Protein AF-A0A7X6FU78-F1 (afdb_monomer_lite)

Radius of gyration: 16.1 Å; chains: 1; bounding box: 46×30×47 Å

Sequence (221 aa):
MLKIQDSTITTAAASAVYYTGKNAGSSLSITGANTQITATGADAVVIAGGKAATIGNGVKITAKSASKNGITVNGGGALTIGSATVLANGAGGIGLYATGAGSTITATGTRIQTTGATSAEAVSVSGGASVVLNNVNISTVSSNGHGVWLVGAGSSVQMNAATSISTTGKGAYGVLAESGATKTFTGGNSADALPGTMSIQGDGSAAFGTYGSNSKLRLTG

Organism: NCBI:txid94626

pLDDT: mean 96.07, std 5.09, range [69.56, 98.94]

Structure (mmCIF, N/CA/C/O backbone):
data_AF-A0A7X6FU78-F1
#
_entry.id   AF-A0A7X6FU78-F1
#
loop_
_atom_site.group_PDB
_atom_site.id
_atom_site.type_symbol
_atom_site.label_atom_id
_atom_site.label_alt_id
_atom_site.label_comp_id
_atom_site.label_asym_id
_atom_site.label_entity_id
_atom_site.label_seq_id
_atom_site.pdbx_PDB_ins_code
_atom_site.Cartn_x
_atom_site.Cartn_y
_atom_site.Cartn_z
_atom_site.occupancy
_atom_site.B_iso_or_equiv
_atom_site.auth_seq_id
_atom_site.auth_comp_id
_atom_site.auth_asym_id
_atom_site.auth_atom_id
_atom_site.pdbx_PDB_model_num
ATOM 1 N N . MET A 1 1 ? -8.887 7.078 24.464 1.00 85.88 1 MET A N 1
ATOM 2 C CA . MET A 1 1 ? -8.662 5.932 23.557 1.00 85.88 1 MET A CA 1
ATOM 3 C C . MET A 1 1 ? -9.970 5.607 22.855 1.00 85.88 1 MET A C 1
ATOM 5 O O . MET A 1 1 ? -10.949 5.363 23.547 1.00 85.88 1 MET A O 1
ATOM 9 N N . LEU A 1 2 ? -9.994 5.627 21.523 1.00 90.62 2 LEU A N 1
ATOM 10 C CA . LEU A 1 2 ? -11.122 5.144 20.717 1.00 90.62 2 LEU A CA 1
ATOM 11 C C . LEU A 1 2 ? -10.904 3.657 20.408 1.00 90.62 2 LEU A C 1
ATOM 13 O O . LEU A 1 2 ? -9.820 3.281 19.961 1.00 90.62 2 LEU A O 1
ATOM 17 N N . LYS A 1 3 ? -11.916 2.822 20.656 1.00 95.31 3 LYS A N 1
ATOM 18 C CA . LYS A 1 3 ? -11.903 1.383 20.368 1.00 95.31 3 LYS A CA 1
ATOM 19 C C . LYS A 1 3 ? -13.029 1.034 19.400 1.00 95.31 3 LYS A C 1
ATOM 21 O O . LYS A 1 3 ? -14.164 1.437 19.631 1.00 95.31 3 LYS A O 1
ATOM 26 N N . ILE A 1 4 ? -12.709 0.279 18.356 1.00 97.81 4 ILE A N 1
ATOM 27 C CA . ILE A 1 4 ? -13.665 -0.326 17.422 1.00 97.81 4 ILE A CA 1
ATOM 28 C C . ILE A 1 4 ? -13.396 -1.826 17.445 1.00 97.81 4 ILE A C 1
ATOM 30 O O . ILE A 1 4 ? -12.265 -2.243 17.202 1.00 97.81 4 ILE A O 1
ATOM 34 N N . GLN A 1 5 ? -14.408 -2.630 17.755 1.00 98.19 5 GLN A N 1
ATOM 35 C CA . GLN A 1 5 ? -14.264 -4.077 17.855 1.00 98.19 5 GLN A CA 1
ATOM 36 C C . GLN A 1 5 ? -15.531 -4.782 17.373 1.00 98.19 5 GLN A C 1
ATOM 38 O O . GLN A 1 5 ? -16.634 -4.337 17.680 1.00 98.19 5 GLN A O 1
ATOM 43 N N . ASP A 1 6 ? -15.348 -5.853 16.600 1.00 97.69 6 ASP A N 1
ATOM 44 C CA . ASP A 1 6 ? -16.389 -6.716 16.028 1.00 97.69 6 ASP A CA 1
ATOM 45 C C . ASP A 1 6 ? -17.576 -5.933 15.437 1.00 97.69 6 ASP A C 1
ATOM 47 O O . ASP A 1 6 ? -18.744 -6.266 15.623 1.00 97.69 6 ASP A O 1
ATOM 51 N N . SER A 1 7 ? -17.254 -4.842 14.736 1.00 97.75 7 SER A N 1
ATOM 52 C CA . SER A 1 7 ? -18.219 -3.852 14.250 1.00 97.75 7 SER A CA 1
ATOM 53 C C . SER A 1 7 ? -18.229 -3.766 12.728 1.00 97.75 7 SER A C 1
ATOM 55 O O . SER A 1 7 ? -17.180 -3.803 12.090 1.00 97.75 7 SER A O 1
ATOM 57 N N . THR A 1 8 ? -19.405 -3.552 12.136 1.00 98.44 8 THR A N 1
ATOM 58 C CA . THR A 1 8 ? -19.523 -3.202 10.712 1.00 98.44 8 THR A CA 1
ATOM 59 C C . THR A 1 8 ? -19.793 -1.708 10.569 1.00 98.44 8 THR A C 1
ATOM 61 O O . THR A 1 8 ? -20.831 -1.218 11.001 1.00 98.44 8 THR A O 1
ATOM 64 N N . ILE A 1 9 ? -18.865 -0.984 9.944 1.00 98.19 9 ILE A N 1
ATOM 65 C CA . ILE A 1 9 ? -18.975 0.448 9.651 1.00 98.19 9 ILE A CA 1
ATOM 66 C C . ILE A 1 9 ? -18.998 0.608 8.136 1.00 98.19 9 ILE A C 1
ATOM 68 O O . ILE A 1 9 ? -18.061 0.200 7.451 1.00 98.19 9 ILE A O 1
ATOM 72 N N . THR A 1 10 ? -20.063 1.207 7.606 1.00 98.12 10 THR A N 1
ATOM 73 C CA . THR A 1 10 ? -20.162 1.557 6.186 1.00 98.12 10 THR A CA 1
ATOM 74 C C . THR A 1 10 ? -20.494 3.030 6.038 1.00 98.12 10 THR A C 1
ATOM 76 O O . THR A 1 10 ? -21.464 3.508 6.622 1.00 98.12 10 THR A O 1
ATOM 79 N N . THR A 1 11 ? -19.708 3.747 5.242 1.00 97.88 11 THR A N 1
ATOM 80 C CA . THR A 1 11 ? -19.917 5.168 4.958 1.00 97.88 11 THR A CA 1
ATOM 81 C C . THR A 1 11 ? -19.944 5.439 3.461 1.00 97.88 11 THR A C 1
ATOM 83 O O . THR A 1 11 ? -19.313 4.739 2.667 1.00 97.88 11 THR A O 1
ATOM 86 N N . ALA A 1 12 ? -20.681 6.485 3.081 1.00 95.25 12 ALA A N 1
ATOM 87 C CA . ALA A 1 12 ? -20.725 6.976 1.712 1.00 95.25 12 ALA A CA 1
ATOM 88 C C . ALA A 1 12 ? -19.623 8.018 1.464 1.00 95.25 12 ALA A C 1
ATOM 90 O O . ALA A 1 12 ? -18.483 7.661 1.184 1.00 95.25 12 ALA A O 1
ATOM 91 N N . ALA A 1 13 ? -19.941 9.305 1.603 1.00 92.31 13 ALA A N 1
ATOM 92 C CA . ALA A 1 13 ? -19.033 10.408 1.275 1.00 92.31 13 ALA A CA 1
ATOM 93 C C . ALA A 1 13 ? -17.972 10.718 2.350 1.00 92.31 13 ALA A C 1
ATOM 95 O O . ALA A 1 13 ? -17.080 11.526 2.111 1.00 92.31 13 ALA A O 1
ATOM 96 N N . ALA A 1 14 ? -18.067 10.107 3.533 1.00 94.50 14 ALA A N 1
ATOM 97 C CA . ALA A 1 14 ? -17.158 10.350 4.650 1.00 94.50 14 ALA A CA 1
ATOM 98 C C . ALA A 1 14 ? -16.206 9.173 4.860 1.00 94.50 14 ALA A C 1
ATOM 100 O O . ALA A 1 14 ? -16.570 8.025 4.594 1.00 94.50 14 ALA A O 1
ATOM 101 N N . SER A 1 15 ? -15.011 9.444 5.388 1.00 96.00 15 SER A N 1
ATOM 102 C CA . SER A 1 15 ? -14.137 8.376 5.871 1.00 96.00 15 SER A CA 1
ATOM 103 C C . SER A 1 15 ? -14.822 7.600 6.987 1.00 96.00 15 SER A C 1
ATOM 105 O O . SER A 1 15 ? -15.444 8.194 7.867 1.00 96.00 15 SER A O 1
ATOM 107 N N . ALA A 1 16 ? -14.711 6.274 6.951 1.00 96.25 16 ALA A N 1
ATOM 108 C CA . ALA A 1 16 ? -15.334 5.424 7.959 1.00 96.25 16 ALA A CA 1
ATOM 109 C C . ALA A 1 16 ? -14.639 5.569 9.319 1.00 96.25 16 ALA A C 1
ATOM 111 O O . ALA A 1 16 ? -15.296 5.557 10.359 1.00 96.25 16 ALA A O 1
ATOM 112 N N . VAL A 1 17 ? -13.319 5.777 9.312 1.00 97.00 17 VAL A N 1
ATOM 113 C CA . VAL A 1 17 ? -12.551 6.173 10.494 1.00 97.00 17 VAL A CA 1
ATOM 114 C C . VAL A 1 17 ? -11.608 7.314 10.132 1.00 97.00 17 VAL A C 1
ATOM 116 O O . VAL A 1 17 ? -10.800 7.190 9.217 1.00 97.00 17 VAL A O 1
ATOM 119 N N . TYR A 1 18 ? -11.678 8.413 10.881 1.00 95.12 18 TYR A N 1
ATOM 120 C CA . TYR A 1 18 ? -10.755 9.540 10.764 1.00 95.12 18 TYR A CA 1
ATOM 121 C C . TYR A 1 18 ? -10.207 9.887 12.148 1.00 95.12 18 TYR A C 1
ATOM 123 O O . TYR A 1 18 ? -10.951 10.301 13.038 1.00 95.12 18 TYR A O 1
ATOM 131 N N . TYR A 1 19 ? -8.909 9.693 12.352 1.00 94.38 19 TYR A N 1
ATOM 132 C CA . TYR A 1 19 ? -8.259 9.845 13.648 1.00 94.38 19 TYR A CA 1
ATOM 133 C C . TYR A 1 19 ? -7.125 10.862 13.572 1.00 94.38 19 TYR A C 1
ATOM 135 O O . TYR A 1 19 ? -6.158 10.652 12.854 1.00 94.38 19 TYR A O 1
ATOM 143 N N . THR A 1 20 ? -7.219 11.948 14.346 1.00 88.75 20 THR A N 1
ATOM 144 C CA . THR A 1 20 ? -6.213 13.029 14.367 1.00 88.75 20 THR A CA 1
ATOM 145 C C . THR A 1 20 ? -5.484 13.178 15.703 1.00 88.75 20 THR A C 1
ATOM 147 O O . THR A 1 20 ? -4.978 14.262 15.972 1.00 88.75 20 THR A O 1
ATOM 150 N N . GLY A 1 21 ? -5.567 12.174 16.589 1.00 71.81 21 GLY A N 1
ATOM 151 C CA . GLY A 1 21 ? -5.111 12.176 17.991 1.00 71.81 21 GLY A CA 1
ATOM 152 C C . GLY A 1 21 ? -4.483 13.478 18.516 1.00 71.81 21 GLY A C 1
ATOM 153 O O . GLY A 1 21 ? -3.267 13.592 18.591 1.00 71.81 21 GLY A O 1
ATOM 154 N N . LYS A 1 22 ? -5.288 14.478 18.897 1.00 69.56 22 LYS A N 1
ATOM 155 C CA . LYS A 1 22 ? -4.751 15.813 19.241 1.00 69.56 22 LYS A CA 1
ATOM 156 C C . LYS A 1 22 ? -4.127 15.884 20.640 1.00 69.56 22 LYS A C 1
ATOM 158 O O . LYS A 1 22 ? -3.241 16.698 20.874 1.00 69.56 22 LYS A O 1
ATOM 163 N N . ASN A 1 23 ? -4.549 15.010 21.556 1.00 77.00 23 ASN A N 1
ATOM 164 C CA . ASN A 1 23 ? -4.141 15.055 22.963 1.00 77.00 23 ASN A CA 1
ATOM 165 C C . ASN A 1 23 ? -3.084 13.988 23.282 1.00 77.00 23 ASN A C 1
ATOM 167 O O . ASN A 1 23 ? -3.100 12.894 22.705 1.00 77.00 23 ASN A O 1
ATOM 171 N N . ALA A 1 24 ? -2.199 14.271 24.242 1.00 76.06 24 ALA A N 1
ATOM 172 C CA . ALA A 1 24 ? -1.297 13.268 24.808 1.00 76.06 24 ALA A CA 1
ATOM 173 C C . ALA A 1 24 ? -2.097 12.051 25.319 1.00 76.06 24 ALA A C 1
ATOM 175 O O . ALA A 1 24 ? -3.157 12.208 25.918 1.00 76.06 24 ALA A O 1
ATOM 176 N N . GLY A 1 25 ? -1.633 10.834 25.015 1.00 75.44 25 GLY A N 1
ATOM 177 C CA . GLY A 1 25 ? -2.337 9.592 25.368 1.00 75.44 25 GLY A CA 1
ATOM 178 C C . GLY A 1 25 ? -3.541 9.233 24.483 1.00 75.44 25 GLY A C 1
ATOM 179 O O . GLY A 1 25 ? -4.188 8.212 24.718 1.00 75.44 25 GLY A O 1
ATOM 180 N N . SER A 1 26 ? -3.853 10.023 23.448 1.00 87.12 26 SER A N 1
ATOM 181 C CA . SER A 1 26 ? -4.828 9.601 22.437 1.00 87.12 26 SER A CA 1
ATOM 182 C C . SER A 1 26 ? -4.295 8.378 21.694 1.00 87.12 26 SER A C 1
ATOM 184 O O . SER A 1 26 ? -3.163 8.380 21.209 1.00 87.12 26 SER A O 1
ATOM 186 N N . SER A 1 27 ? -5.135 7.356 21.573 1.00 89.88 27 SER A N 1
ATOM 187 C CA . SER A 1 27 ? -4.879 6.168 20.766 1.00 89.88 27 SER A CA 1
ATOM 188 C C . SER A 1 27 ? -6.167 5.704 20.095 1.00 89.88 27 SER A C 1
ATOM 190 O O . SER A 1 27 ? -7.268 5.899 20.630 1.00 89.88 27 SER A O 1
ATOM 192 N N . LEU A 1 28 ? -6.010 5.088 18.927 1.00 94.88 28 LEU A N 1
ATOM 193 C CA . LEU A 1 28 ? -7.049 4.356 18.214 1.00 94.88 28 LEU A CA 1
ATOM 194 C C . LEU A 1 28 ? -6.675 2.872 18.197 1.00 94.88 28 LEU A C 1
ATOM 196 O O . LEU A 1 28 ? -5.548 2.525 17.850 1.00 94.88 28 LEU A O 1
ATOM 200 N N . SER A 1 29 ? -7.627 2.007 18.532 1.00 96.88 29 SER A N 1
ATOM 201 C CA . SER A 1 29 ? -7.497 0.557 18.408 1.00 96.88 29 SER A CA 1
ATOM 202 C C . SER A 1 29 ? -8.697 -0.001 17.645 1.00 96.88 29 SER A C 1
ATOM 204 O O . SER A 1 29 ? -9.838 0.186 18.064 1.00 96.88 29 SER A O 1
ATOM 206 N N . ILE A 1 30 ? -8.438 -0.655 16.515 1.00 98.38 30 ILE A N 1
ATOM 207 C CA . ILE A 1 30 ? -9.437 -1.346 15.694 1.00 98.38 30 ILE A CA 1
ATOM 208 C C . ILE A 1 30 ? -9.097 -2.832 15.738 1.00 98.38 30 ILE A C 1
ATOM 210 O O . ILE A 1 30 ? -8.021 -3.216 15.293 1.00 98.38 30 ILE A O 1
ATOM 214 N N . THR A 1 31 ? -9.959 -3.674 16.290 1.00 98.25 31 THR A N 1
ATOM 215 C CA . THR A 1 31 ? -9.676 -5.102 16.518 1.00 98.25 31 THR A CA 1
ATOM 216 C C . THR A 1 31 ? -10.893 -5.965 16.206 1.00 98.25 31 THR A C 1
ATOM 218 O O . THR A 1 31 ? -11.939 -5.450 15.829 1.00 98.25 31 THR A O 1
ATOM 221 N N . GLY A 1 32 ? -10.768 -7.284 16.353 1.00 97.06 32 GLY A N 1
ATOM 222 C CA . GLY A 1 32 ? -11.863 -8.228 16.134 1.00 97.06 32 GLY A CA 1
ATOM 223 C C . GLY A 1 32 ? -11.946 -8.689 14.681 1.00 97.06 32 GLY A C 1
ATOM 224 O O . GLY A 1 32 ? -11.964 -7.879 13.753 1.00 97.06 32 GLY A O 1
ATOM 225 N N . ALA A 1 33 ? -11.996 -10.007 14.487 1.00 95.25 33 ALA A N 1
ATOM 226 C CA . ALA A 1 33 ? -12.039 -10.620 13.160 1.00 95.25 33 ALA A CA 1
ATOM 227 C C . ALA A 1 33 ? -13.350 -10.333 12.412 1.00 95.25 33 ALA A C 1
ATOM 229 O O . ALA A 1 33 ? -13.399 -10.446 11.191 1.00 95.25 33 ALA A O 1
ATOM 230 N N . ASN A 1 34 ? -14.400 -9.924 13.132 1.00 97.19 34 ASN A N 1
ATOM 231 C CA . ASN A 1 34 ? -15.670 -9.525 12.533 1.00 97.19 34 ASN A CA 1
ATOM 232 C C . ASN A 1 34 ? -15.734 -8.023 12.223 1.00 97.19 34 ASN A C 1
ATOM 234 O O . ASN A 1 34 ? -16.756 -7.543 11.731 1.00 97.19 34 ASN A O 1
ATOM 238 N N . THR A 1 35 ? -14.666 -7.263 12.495 1.00 98.75 35 THR A N 1
ATOM 239 C CA . THR A 1 35 ? -14.644 -5.837 12.172 1.00 98.75 35 THR A CA 1
ATOM 240 C C . THR A 1 35 ? -14.486 -5.619 10.678 1.00 98.75 35 THR A C 1
ATOM 242 O O . THR A 1 35 ? -13.474 -5.984 10.075 1.00 98.75 35 THR A O 1
ATOM 245 N N . GLN A 1 36 ? -15.481 -4.958 10.094 1.00 98.75 36 GLN A N 1
ATOM 246 C CA . GLN A 1 36 ? -15.534 -4.608 8.683 1.00 98.75 36 GLN A CA 1
ATOM 247 C C . GLN A 1 36 ? -15.721 -3.103 8.529 1.00 98.75 36 GLN A C 1
ATOM 249 O O . GLN A 1 36 ? -16.709 -2.534 8.986 1.00 98.75 36 GLN A O 1
ATOM 254 N N . ILE A 1 37 ? -14.785 -2.454 7.847 1.00 98.75 37 ILE A N 1
ATOM 255 C CA . ILE A 1 37 ? -14.802 -1.018 7.578 1.00 98.75 37 ILE A CA 1
ATOM 256 C C . ILE A 1 37 ? -14.894 -0.831 6.070 1.00 98.75 37 ILE A C 1
ATOM 258 O O . ILE A 1 37 ? -14.004 -1.246 5.333 1.00 98.75 37 ILE A O 1
ATOM 262 N N . THR A 1 38 ? -15.969 -0.206 5.601 1.00 98.62 38 THR A N 1
ATOM 263 C CA . THR A 1 38 ? -16.186 0.075 4.180 1.00 98.62 38 THR A CA 1
ATOM 264 C C . THR A 1 38 ? -16.461 1.557 3.965 1.00 98.62 38 THR A C 1
ATOM 266 O O . THR A 1 38 ? -17.435 2.083 4.492 1.00 98.62 38 THR A O 1
ATOM 269 N N . ALA A 1 39 ? -15.662 2.217 3.131 1.00 98.44 39 ALA A N 1
ATOM 270 C CA . ALA A 1 39 ? -15.974 3.549 2.620 1.00 98.44 39 ALA A CA 1
ATOM 271 C C . ALA A 1 39 ? -16.222 3.484 1.111 1.00 98.44 39 ALA A C 1
ATOM 273 O O . ALA A 1 39 ? -15.419 2.938 0.344 1.00 98.44 39 ALA A O 1
ATOM 274 N N . THR A 1 40 ? -17.358 4.022 0.668 1.00 97.38 40 THR A N 1
ATOM 275 C CA . THR A 1 40 ? -17.746 3.967 -0.747 1.00 97.38 40 THR A CA 1
ATOM 276 C C . THR A 1 40 ? -17.436 5.239 -1.515 1.00 97.38 40 THR A C 1
ATOM 278 O O . THR A 1 40 ? -17.476 5.178 -2.734 1.00 97.38 40 THR A O 1
ATOM 281 N N . GLY A 1 41 ? -17.108 6.354 -0.856 1.00 96.62 41 GLY A N 1
ATOM 282 C CA . GLY A 1 41 ? -16.822 7.660 -1.476 1.00 96.62 41 GLY A CA 1
ATOM 283 C C . GLY A 1 41 ? -15.628 8.415 -0.877 1.00 96.62 41 GLY A C 1
ATOM 284 O O . GLY A 1 41 ? -15.283 9.491 -1.358 1.00 96.62 41 GLY A O 1
ATOM 285 N N . ALA A 1 42 ? -14.972 7.854 0.138 1.00 97.75 42 ALA A N 1
ATOM 286 C CA . ALA A 1 42 ? -13.823 8.443 0.825 1.00 97.75 42 ALA A CA 1
ATOM 287 C C . ALA A 1 42 ? -12.765 7.374 1.142 1.00 97.75 42 ALA A C 1
ATOM 289 O O . ALA A 1 42 ? -12.997 6.185 0.912 1.00 97.75 42 ALA A O 1
ATOM 290 N N . ASP A 1 43 ? -11.628 7.796 1.696 1.00 98.44 43 ASP A N 1
ATOM 291 C CA . ASP A 1 43 ? -10.649 6.875 2.281 1.00 98.44 43 ASP A CA 1
ATOM 292 C C . ASP A 1 43 ? -11.291 6.111 3.441 1.00 98.44 43 ASP A C 1
ATOM 294 O O . ASP A 1 43 ? -12.012 6.710 4.245 1.00 98.44 43 ASP A O 1
ATOM 298 N N . ALA A 1 44 ? -11.042 4.807 3.555 1.00 98.56 44 ALA A N 1
ATOM 299 C CA . ALA A 1 44 ? -11.708 4.001 4.576 1.00 98.56 44 ALA A CA 1
ATOM 300 C C . ALA A 1 44 ? -11.190 4.316 5.985 1.00 98.56 44 ALA A C 1
ATOM 302 O O . ALA A 1 44 ? -11.993 4.587 6.883 1.00 98.56 44 ALA A O 1
ATOM 303 N N . VAL A 1 45 ? -9.869 4.353 6.173 1.00 98.62 45 VAL A N 1
ATOM 304 C CA . VAL A 1 45 ? -9.236 4.740 7.441 1.00 98.62 45 VAL A CA 1
ATOM 305 C C . VAL A 1 45 ? -8.199 5.831 7.203 1.00 98.62 45 VAL A C 1
ATOM 307 O O . VAL A 1 45 ? -7.321 5.683 6.358 1.00 98.62 45 VAL A O 1
ATOM 310 N N . VAL A 1 46 ? -8.256 6.905 7.988 1.00 98.00 46 VAL A N 1
ATOM 311 C CA . VAL A 1 46 ? -7.260 7.982 7.971 1.00 98.00 46 VAL A CA 1
ATOM 312 C C . VAL A 1 46 ? -6.664 8.175 9.360 1.00 98.00 46 VAL A C 1
ATOM 314 O O . VAL A 1 46 ? -7.394 8.398 10.329 1.00 98.00 46 VAL A O 1
ATOM 317 N N . ILE A 1 47 ? -5.336 8.118 9.447 1.00 96.69 47 ILE A N 1
ATOM 318 C CA . ILE A 1 47 ? -4.539 8.371 10.652 1.00 96.69 47 ILE A CA 1
ATOM 319 C C . ILE A 1 47 ? -3.690 9.623 10.416 1.00 96.69 47 ILE A C 1
ATOM 321 O O . ILE A 1 47 ? -2.806 9.627 9.565 1.00 96.69 47 ILE A O 1
ATOM 325 N N . ALA A 1 48 ? -3.936 10.673 11.190 1.00 93.00 48 ALA A N 1
ATOM 326 C CA . ALA A 1 48 ? -3.289 11.971 11.060 1.00 93.00 48 ALA A CA 1
ATOM 327 C C . ALA A 1 48 ? -2.718 12.466 12.400 1.00 93.00 48 ALA A C 1
ATOM 329 O O . ALA A 1 48 ? -3.208 12.109 13.474 1.00 93.00 48 ALA A O 1
ATOM 330 N N . GLY A 1 49 ? -1.730 13.363 12.350 1.00 83.75 49 GLY A N 1
ATOM 331 C CA . GLY A 1 49 ? -1.379 14.223 13.489 1.00 83.75 49 GLY A CA 1
ATOM 332 C C . GLY A 1 49 ? -0.470 13.599 14.553 1.00 83.75 49 GLY A C 1
ATOM 333 O O . GLY A 1 49 ? -0.643 13.866 15.741 1.00 83.75 49 GLY A O 1
ATOM 334 N N . GLY A 1 50 ? 0.512 12.783 14.162 1.00 75.81 50 GLY A N 1
ATOM 335 C CA . GLY A 1 50 ? 1.620 12.443 15.066 1.00 75.81 50 GLY A CA 1
ATOM 336 C C . GLY A 1 50 ? 1.381 11.306 16.065 1.00 75.81 50 GLY A C 1
ATOM 337 O O . GLY A 1 50 ? 2.240 11.072 16.914 1.00 75.81 50 GLY A O 1
ATOM 338 N N . LYS A 1 51 ? 0.213 10.643 16.065 1.00 84.56 51 LYS A N 1
ATOM 339 C CA . LYS A 1 51 ? -0.141 9.641 17.093 1.00 84.56 51 LYS A CA 1
ATOM 340 C C . LYS A 1 51 ? -0.265 8.226 16.556 1.00 84.56 51 LYS A C 1
ATOM 342 O O . LYS A 1 51 ? -0.598 8.010 15.394 1.00 84.56 51 LYS A O 1
ATOM 347 N N . ALA A 1 52 ? -0.049 7.284 17.474 1.00 89.12 52 ALA A N 1
ATOM 348 C CA . ALA A 1 52 ? -0.154 5.859 17.231 1.00 89.12 52 ALA A CA 1
ATOM 349 C C . ALA A 1 52 ? -1.617 5.402 17.110 1.00 89.12 52 ALA A C 1
ATOM 351 O O . ALA A 1 52 ? -2.475 5.737 17.936 1.00 89.12 52 ALA A O 1
ATOM 352 N N . ALA A 1 53 ? -1.867 4.588 16.095 1.00 96.06 53 ALA A N 1
ATOM 353 C CA . ALA A 1 53 ? -3.065 3.794 15.907 1.00 96.06 53 ALA A CA 1
ATOM 354 C C . ALA A 1 53 ? -2.677 2.325 15.706 1.00 96.06 53 ALA A C 1
ATOM 356 O O . ALA A 1 53 ? -1.596 2.011 15.198 1.00 96.06 53 ALA A O 1
ATOM 357 N N . THR A 1 54 ? -3.571 1.418 16.086 1.00 97.94 54 THR A N 1
ATOM 358 C CA . THR A 1 54 ? -3.386 -0.019 15.887 1.00 97.94 54 THR A CA 1
ATOM 359 C C . THR A 1 54 ? -4.597 -0.621 15.196 1.00 97.94 54 THR A C 1
ATOM 361 O O . THR A 1 54 ? -5.732 -0.392 15.616 1.00 97.94 54 THR A O 1
ATOM 364 N N . ILE A 1 55 ? -4.344 -1.427 14.168 1.00 98.62 55 ILE A N 1
ATOM 365 C CA . ILE A 1 55 ? -5.338 -2.273 13.508 1.00 98.62 55 ILE A CA 1
ATOM 366 C C . ILE A 1 55 ? -4.919 -3.728 13.724 1.00 98.62 55 ILE A C 1
ATOM 368 O O . ILE A 1 55 ? -3.843 -4.148 13.309 1.00 98.62 55 ILE A O 1
ATOM 372 N N . GLY A 1 56 ? -5.746 -4.483 14.435 1.00 98.31 56 GLY A N 1
ATOM 373 C CA . GLY A 1 56 ? -5.485 -5.861 14.819 1.00 98.31 56 GLY A CA 1
ATOM 374 C C . GLY A 1 56 ? -5.739 -6.868 13.700 1.00 98.31 56 GLY A C 1
ATOM 375 O O . GLY A 1 56 ? -6.179 -6.539 12.599 1.00 98.31 56 GLY A O 1
ATOM 376 N N . ASN A 1 57 ? -5.470 -8.130 14.020 1.00 98.44 57 ASN A N 1
ATOM 377 C CA . ASN A 1 57 ? -5.657 -9.253 13.108 1.00 98.44 57 ASN A CA 1
ATOM 378 C C . ASN A 1 57 ? -7.140 -9.457 12.758 1.00 98.44 57 ASN A C 1
ATOM 380 O O . ASN A 1 57 ? -8.023 -9.204 13.578 1.00 98.44 57 ASN A O 1
ATOM 384 N N . GLY A 1 58 ? -7.399 -9.951 11.547 1.00 97.75 58 GLY A N 1
ATOM 385 C CA . GLY A 1 58 ? -8.735 -10.301 11.060 1.00 97.75 58 GLY A CA 1
ATOM 386 C C . GLY A 1 58 ? -9.607 -9.114 10.640 1.00 97.75 58 GLY A C 1
ATOM 387 O O . GLY A 1 58 ? -10.627 -9.328 9.997 1.00 97.75 58 GLY A O 1
ATOM 388 N N . VAL A 1 59 ? -9.204 -7.873 10.932 1.00 98.88 59 VAL A N 1
ATOM 389 C CA . VAL A 1 59 ? -9.937 -6.678 10.494 1.00 98.88 59 VAL A CA 1
ATOM 390 C C . VAL A 1 59 ? -9.951 -6.603 8.963 1.00 98.88 59 VAL A C 1
ATOM 392 O O . VAL A 1 59 ? -8.917 -6.783 8.313 1.00 98.88 59 VAL A O 1
ATOM 395 N N . LYS A 1 60 ? -11.111 -6.288 8.380 1.00 98.88 60 LYS A N 1
ATOM 396 C CA . LYS A 1 60 ? -11.272 -6.058 6.939 1.00 98.88 60 LYS A CA 1
ATOM 397 C C . LYS A 1 60 ? -11.580 -4.593 6.651 1.00 98.88 60 LYS A C 1
ATOM 399 O O . LYS A 1 60 ? -12.536 -4.037 7.184 1.00 98.88 60 LYS A O 1
ATOM 404 N N . ILE A 1 61 ? -10.801 -3.983 5.765 1.00 98.94 61 ILE A N 1
ATOM 405 C CA . ILE A 1 61 ? -10.927 -2.580 5.355 1.00 98.94 61 ILE A CA 1
ATOM 406 C C . ILE A 1 61 ? -11.130 -2.530 3.844 1.00 98.94 61 ILE A C 1
ATOM 408 O O . ILE A 1 61 ? -10.468 -3.249 3.098 1.00 98.94 61 ILE A O 1
ATOM 412 N N . THR A 1 62 ? -12.075 -1.725 3.368 1.00 98.81 62 THR A N 1
ATOM 413 C CA . THR A 1 62 ? -12.413 -1.630 1.944 1.00 98.81 62 THR A CA 1
ATOM 414 C C . THR A 1 62 ? -12.718 -0.193 1.538 1.00 98.81 62 THR A C 1
ATOM 416 O O . THR A 1 62 ? -13.675 0.405 2.029 1.00 98.81 62 THR A O 1
ATOM 419 N N . ALA A 1 63 ? -11.956 0.331 0.582 1.00 98.62 63 ALA A N 1
ATOM 420 C CA . ALA A 1 63 ? -12.260 1.564 -0.137 1.00 98.62 63 ALA A CA 1
ATOM 421 C C . ALA A 1 63 ? -12.689 1.234 -1.572 1.00 98.62 63 ALA A C 1
ATOM 423 O O . ALA A 1 63 ? -12.015 0.477 -2.273 1.00 98.62 63 ALA A O 1
ATOM 424 N N . LYS A 1 64 ? -13.838 1.762 -2.011 1.00 97.69 64 LYS A N 1
ATOM 425 C CA . LYS A 1 64 ? -14.429 1.391 -3.315 1.00 97.69 64 LYS A CA 1
ATOM 426 C C . LYS A 1 64 ? -14.303 2.455 -4.403 1.00 97.69 64 LYS A C 1
ATOM 428 O O . LYS A 1 64 ? -14.330 2.108 -5.578 1.00 97.69 64 LYS A O 1
ATOM 433 N N . SER A 1 65 ? -14.216 3.727 -4.023 1.00 97.88 65 SER A N 1
ATOM 434 C CA . SER A 1 65 ? -14.264 4.838 -4.979 1.00 97.88 65 SER A CA 1
ATOM 435 C C . SER A 1 65 ? -12.917 5.151 -5.611 1.00 97.88 65 SER A C 1
ATOM 437 O O . SER A 1 65 ? -11.866 4.896 -5.026 1.00 97.88 65 SER A O 1
ATOM 439 N N . ALA A 1 66 ? -12.970 5.750 -6.802 1.00 98.00 66 ALA A N 1
ATOM 440 C CA . ALA A 1 66 ? -11.791 6.232 -7.507 1.00 98.00 66 ALA A CA 1
ATOM 441 C C . ALA A 1 66 ? -10.978 7.213 -6.645 1.00 98.00 66 ALA A C 1
ATOM 443 O O . ALA A 1 66 ? -11.536 8.066 -5.947 1.00 98.00 66 ALA A O 1
ATOM 444 N N . SER A 1 67 ? -9.657 7.063 -6.698 1.00 97.62 67 SER A N 1
ATOM 445 C CA . SER A 1 67 ? -8.671 7.843 -5.949 1.00 97.62 67 SER A CA 1
ATOM 446 C C . SER A 1 67 ? -8.892 7.823 -4.435 1.00 97.62 67 SER A C 1
ATOM 448 O O . SER A 1 67 ? -8.552 8.796 -3.758 1.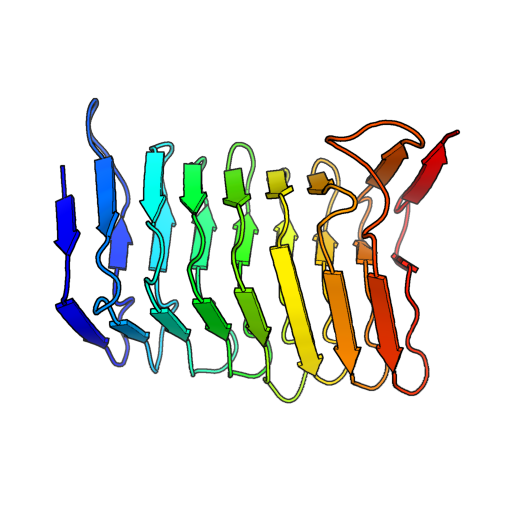00 97.62 67 SER A O 1
ATOM 450 N N . LYS A 1 68 ? -9.516 6.758 -3.908 1.00 98.31 68 LYS A N 1
ATOM 451 C CA . LYS A 1 68 ? -9.705 6.546 -2.469 1.00 98.31 68 LYS A CA 1
ATOM 452 C C . LYS A 1 68 ? -8.891 5.378 -1.970 1.00 98.31 68 LYS A C 1
ATOM 454 O O . LYS A 1 68 ? -8.779 4.344 -2.630 1.00 98.31 68 LYS A O 1
ATOM 459 N N . ASN A 1 69 ? -8.372 5.563 -0.768 1.00 98.69 69 ASN A N 1
ATOM 460 C CA . ASN A 1 69 ? -7.394 4.668 -0.189 1.00 98.69 69 ASN A CA 1
ATOM 461 C C . ASN A 1 69 ? -8.029 3.781 0.875 1.00 98.69 69 ASN A C 1
ATOM 463 O O . ASN A 1 69 ? -8.923 4.205 1.611 1.00 98.69 69 ASN A O 1
ATOM 467 N N . GLY A 1 70 ? -7.541 2.549 0.991 1.00 98.81 70 GLY A N 1
ATOM 468 C CA . GLY A 1 70 ? -7.885 1.682 2.112 1.00 98.81 70 GLY A CA 1
ATOM 469 C C . GLY A 1 70 ? -7.455 2.336 3.422 1.00 98.81 70 GLY A C 1
ATOM 470 O O . GLY A 1 70 ? -8.275 2.556 4.315 1.00 98.81 70 GLY A O 1
ATOM 471 N N . ILE A 1 71 ? -6.178 2.702 3.514 1.00 98.88 71 ILE A N 1
ATOM 472 C CA . ILE A 1 71 ? -5.617 3.385 4.677 1.00 98.88 71 ILE A CA 1
ATOM 473 C C . ILE A 1 71 ? -4.698 4.519 4.233 1.00 98.88 71 ILE A C 1
ATOM 475 O O . ILE A 1 71 ? -3.753 4.286 3.484 1.00 98.88 71 ILE A O 1
ATOM 479 N N . THR A 1 72 ? -4.923 5.713 4.776 1.00 98.75 72 THR A N 1
ATOM 480 C CA . THR A 1 72 ? -4.026 6.866 4.640 1.00 98.75 72 THR A CA 1
ATOM 481 C C . THR A 1 72 ? -3.406 7.202 5.994 1.00 98.75 72 THR A C 1
ATOM 483 O O . THR A 1 72 ? -4.117 7.370 6.986 1.00 98.75 72 THR A O 1
ATOM 486 N N . VAL A 1 73 ? -2.082 7.343 6.043 1.00 98.44 73 VAL A N 1
ATOM 487 C CA . VAL A 1 73 ? -1.336 7.825 7.211 1.00 98.44 73 VAL A CA 1
ATOM 488 C C . VAL A 1 73 ? -0.551 9.071 6.827 1.00 98.44 73 VAL A C 1
ATOM 490 O O . VAL A 1 73 ? 0.300 9.027 5.938 1.00 98.44 73 VAL A O 1
ATOM 493 N N . ASN A 1 74 ? -0.847 10.194 7.480 1.00 96.94 74 ASN A N 1
ATOM 494 C CA . ASN A 1 74 ? -0.247 11.486 7.163 1.00 96.94 74 ASN A CA 1
ATOM 495 C C . ASN A 1 74 ? 0.045 12.346 8.404 1.00 96.94 74 ASN A C 1
ATOM 497 O O . ASN A 1 74 ? -0.285 11.992 9.537 1.00 96.94 74 ASN A O 1
ATOM 501 N N . GLY A 1 75 ? 0.690 13.498 8.194 1.00 92.69 75 GLY A N 1
ATOM 502 C CA . GLY A 1 75 ? 0.927 14.491 9.248 1.00 92.69 75 GLY A CA 1
ATOM 503 C C . GLY A 1 75 ? 1.656 13.923 10.471 1.00 92.69 75 GLY A C 1
ATOM 504 O O . GLY A 1 75 ? 1.273 14.229 11.601 1.00 92.69 75 GLY A O 1
ATOM 505 N N . GLY A 1 76 ? 2.630 13.033 10.259 1.00 93.19 76 GLY A N 1
ATOM 506 C CA . GLY A 1 76 ? 3.380 12.370 11.328 1.00 93.19 76 GLY A CA 1
ATOM 507 C C . GLY A 1 76 ? 2.659 11.188 11.985 1.00 93.19 76 GLY A C 1
ATOM 508 O O . GLY A 1 76 ? 3.133 10.668 12.990 1.00 93.19 76 GLY A O 1
ATOM 509 N N . GLY A 1 77 ? 1.482 10.791 11.492 1.00 95.06 77 GLY A N 1
ATOM 510 C CA . GLY A 1 77 ? 0.720 9.669 12.042 1.00 95.06 77 GLY A CA 1
ATOM 511 C C . GLY A 1 77 ? 1.525 8.366 12.050 1.00 95.06 77 GLY A C 1
ATOM 512 O O . GLY A 1 77 ? 2.368 8.142 11.185 1.00 95.06 77 GLY A O 1
ATOM 513 N N . ALA A 1 78 ? 1.249 7.492 13.014 1.00 95.62 78 ALA A N 1
ATOM 514 C CA . ALA A 1 78 ? 1.909 6.195 13.115 1.00 95.62 78 ALA A CA 1
ATOM 515 C C . ALA A 1 78 ? 0.867 5.082 13.186 1.00 95.62 78 ALA A C 1
ATOM 517 O O . ALA A 1 78 ? -0.021 5.106 14.039 1.00 95.62 78 ALA A O 1
ATOM 518 N N . LEU A 1 79 ? 0.973 4.092 12.308 1.00 98.19 79 LEU A N 1
ATOM 519 C CA . LEU A 1 79 ? 0.085 2.936 12.285 1.00 98.19 79 LEU A CA 1
ATOM 520 C C . LEU A 1 79 ? 0.875 1.646 12.468 1.00 98.19 79 LEU A C 1
ATOM 522 O O . LEU A 1 79 ? 1.838 1.392 11.755 1.00 98.19 79 LEU A O 1
ATOM 526 N N . THR A 1 80 ? 0.406 0.786 13.366 1.00 98.56 80 THR A N 1
ATOM 527 C CA . THR A 1 80 ? 0.755 -0.640 13.371 1.00 98.56 80 THR A CA 1
ATOM 528 C C . THR A 1 80 ? -0.457 -1.453 12.928 1.00 98.56 80 THR A C 1
ATOM 530 O O . THR A 1 80 ? -1.525 -1.339 13.530 1.00 98.56 80 THR A O 1
ATOM 533 N N . ILE A 1 81 ? -0.312 -2.266 11.885 1.00 98.81 81 ILE A N 1
ATOM 534 C CA . ILE A 1 81 ? -1.371 -3.124 11.347 1.00 98.81 81 ILE A CA 1
ATOM 535 C C . ILE A 1 81 ? -0.921 -4.588 11.332 1.00 98.81 81 ILE A C 1
ATOM 537 O O . ILE A 1 81 ? 0.164 -4.912 10.858 1.00 98.81 81 ILE A O 1
ATOM 541 N N . GLY A 1 82 ? -1.745 -5.468 11.900 1.00 98.69 82 GLY A N 1
ATOM 542 C CA . GLY A 1 82 ? -1.507 -6.910 11.954 1.00 98.69 82 GLY A CA 1
ATOM 543 C C . GLY A 1 82 ? -2.009 -7.646 10.711 1.00 98.69 82 GLY A C 1
ATOM 544 O O . GLY A 1 82 ? -2.103 -7.073 9.620 1.00 98.69 82 GLY A O 1
ATOM 545 N N . SER A 1 83 ? -2.380 -8.916 10.885 1.00 98.56 83 SER A N 1
ATOM 546 C CA . SER A 1 83 ? -2.937 -9.800 9.851 1.00 98.56 83 SER A CA 1
ATOM 547 C C . SER A 1 83 ? -4.361 -9.404 9.444 1.00 98.56 83 SER A C 1
ATOM 549 O O . SER A 1 83 ? -5.313 -10.165 9.605 1.00 98.56 83 SER A O 1
ATOM 551 N N . ALA A 1 84 ? -4.514 -8.171 8.978 1.00 98.81 84 ALA A N 1
ATOM 552 C CA . ALA A 1 84 ? -5.729 -7.580 8.446 1.00 98.81 84 ALA A CA 1
ATOM 553 C C . ALA A 1 84 ? -5.776 -7.724 6.917 1.00 98.81 84 ALA A C 1
ATOM 555 O O . ALA A 1 84 ? -4.765 -8.004 6.269 1.00 98.81 84 ALA A O 1
ATOM 556 N N . THR A 1 85 ? -6.953 -7.499 6.338 1.00 98.94 85 THR A N 1
ATOM 557 C CA . THR A 1 85 ? -7.143 -7.409 4.884 1.00 98.94 85 THR A CA 1
ATOM 558 C C . THR A 1 85 ? -7.507 -5.984 4.494 1.00 98.94 85 THR A C 1
ATOM 560 O O . THR A 1 85 ? -8.485 -5.436 5.003 1.00 98.94 85 THR A O 1
ATOM 563 N N . VAL A 1 86 ? -6.761 -5.400 3.559 1.00 98.94 86 VAL A N 1
ATOM 564 C CA . VAL A 1 86 ? -7.007 -4.058 3.019 1.00 98.94 86 VAL A CA 1
ATOM 565 C C . VAL A 1 86 ? -7.300 -4.154 1.526 1.00 98.94 86 VAL A C 1
ATOM 567 O O . VAL A 1 86 ? -6.483 -4.667 0.763 1.00 98.94 86 VAL A O 1
ATOM 570 N N . LEU A 1 87 ? -8.472 -3.664 1.123 1.00 98.88 87 LEU A N 1
ATOM 571 C CA . LEU A 1 87 ? -8.944 -3.645 -0.259 1.00 98.88 87 LEU A CA 1
ATOM 572 C C . LEU A 1 87 ? -9.080 -2.199 -0.752 1.00 98.88 87 LEU A C 1
ATOM 574 O O . LEU A 1 87 ? -9.764 -1.399 -0.108 1.00 98.88 87 LEU A O 1
ATOM 578 N N . ALA A 1 88 ? -8.491 -1.878 -1.904 1.00 98.62 88 ALA A N 1
ATOM 579 C CA . ALA A 1 88 ? -8.740 -0.623 -2.618 1.00 98.62 88 ALA A CA 1
ATOM 580 C C . ALA A 1 88 ? -9.139 -0.916 -4.074 1.00 98.62 88 ALA A C 1
ATOM 582 O O . ALA A 1 88 ? -8.332 -1.346 -4.899 1.00 98.62 88 ALA A O 1
ATOM 583 N N . ASN A 1 89 ? -10.421 -0.719 -4.380 1.00 98.19 89 ASN A N 1
ATOM 584 C CA . ASN A 1 89 ? -11.032 -1.208 -5.622 1.00 98.19 89 ASN A CA 1
ATOM 585 C C . ASN A 1 89 ? -11.259 -0.108 -6.667 1.00 98.19 89 ASN A C 1
ATOM 587 O O . ASN A 1 89 ? -11.622 -0.402 -7.803 1.00 98.19 89 ASN A O 1
ATOM 591 N N . GLY A 1 90 ? -11.085 1.158 -6.292 1.00 98.06 90 GLY A N 1
ATOM 592 C CA . GLY A 1 90 ? -11.225 2.276 -7.217 1.00 98.06 90 GLY A CA 1
ATOM 593 C C . GLY A 1 90 ? -9.987 2.459 -8.089 1.00 98.06 90 GLY A C 1
ATOM 594 O O . GLY A 1 90 ? -8.868 2.211 -7.644 1.00 98.06 90 GLY A O 1
ATOM 595 N N . ALA A 1 91 ? -10.173 2.944 -9.319 1.00 98.50 91 ALA A N 1
ATOM 596 C CA . ALA A 1 91 ? -9.063 3.436 -10.139 1.00 98.50 91 ALA A CA 1
ATOM 597 C C . ALA A 1 91 ? -8.283 4.518 -9.375 1.00 98.50 91 ALA A C 1
ATOM 599 O O . ALA A 1 91 ? -8.901 5.372 -8.742 1.00 98.50 91 ALA A O 1
ATOM 600 N N . GLY A 1 92 ? -6.953 4.482 -9.394 1.00 98.38 92 GLY A N 1
ATOM 601 C CA . GLY A 1 92 ? -6.125 5.394 -8.600 1.00 98.38 92 GLY A CA 1
ATOM 602 C C . GLY A 1 92 ? -6.131 5.120 -7.090 1.00 98.38 92 GLY A C 1
ATOM 603 O O . GLY A 1 92 ? -5.594 5.923 -6.335 1.00 98.38 92 GLY A O 1
ATOM 604 N N . GLY A 1 93 ? -6.819 4.073 -6.621 1.00 98.50 93 GLY A N 1
ATOM 605 C CA . GLY A 1 93 ? -6.950 3.771 -5.197 1.00 98.50 93 GLY A CA 1
ATOM 606 C C . GLY A 1 93 ? -5.704 3.094 -4.637 1.00 98.50 93 GLY A C 1
ATOM 607 O O . GLY A 1 93 ? -5.128 2.219 -5.282 1.00 98.50 93 GLY A O 1
ATOM 608 N N . ILE A 1 94 ? -5.312 3.472 -3.421 1.00 98.88 94 ILE A N 1
ATOM 609 C CA . ILE A 1 94 ? -4.119 2.932 -2.765 1.00 98.88 94 ILE A CA 1
ATOM 610 C C . ILE A 1 94 ? -4.525 2.045 -1.585 1.00 98.88 94 ILE A C 1
ATOM 612 O O . ILE A 1 94 ? -5.343 2.442 -0.759 1.00 98.88 94 ILE A O 1
ATOM 616 N N . GLY A 1 95 ? -3.952 0.849 -1.462 1.00 98.88 95 GLY A N 1
ATOM 617 C CA . GLY A 1 95 ? -4.163 -0.015 -0.298 1.00 98.88 95 GLY A CA 1
ATOM 618 C C . GLY A 1 95 ? -3.675 0.652 0.992 1.00 98.88 95 GLY A C 1
ATOM 619 O O . GLY A 1 95 ? -4.480 1.027 1.847 1.00 98.88 95 GLY A O 1
ATOM 620 N N . LEU A 1 96 ? -2.356 0.828 1.106 1.00 98.94 96 LEU A N 1
ATOM 621 C CA . LEU A 1 96 ? -1.684 1.557 2.184 1.00 98.94 96 LEU A CA 1
ATOM 622 C C . LEU A 1 96 ? -0.960 2.782 1.622 1.00 98.94 96 LEU A C 1
ATOM 624 O O . LEU A 1 96 ? -0.043 2.641 0.814 1.00 98.94 96 LEU A O 1
ATOM 628 N N . TYR A 1 97 ? -1.331 3.972 2.084 1.00 98.88 97 TYR A N 1
ATOM 629 C CA . TYR A 1 97 ? -0.694 5.220 1.689 1.00 98.88 97 TYR A CA 1
ATOM 630 C C . TYR A 1 97 ? -0.064 5.917 2.893 1.00 98.88 97 TYR A C 1
ATOM 632 O O . TYR A 1 97 ? -0.774 6.380 3.785 1.00 98.88 97 TYR A O 1
ATOM 640 N N . ALA A 1 98 ? 1.264 6.016 2.920 1.00 98.75 98 ALA A N 1
ATOM 641 C CA . ALA A 1 98 ? 1.988 6.822 3.900 1.00 98.75 98 ALA A CA 1
ATOM 642 C C . ALA A 1 98 ? 2.539 8.077 3.218 1.00 98.75 98 ALA A C 1
ATOM 644 O O . ALA A 1 98 ? 3.270 7.977 2.232 1.00 98.75 98 ALA A O 1
ATOM 645 N N . THR A 1 99 ? 2.206 9.260 3.737 1.00 98.31 99 THR A N 1
ATOM 646 C CA . THR A 1 99 ? 2.631 10.523 3.123 1.00 98.31 99 THR A CA 1
ATOM 647 C C . THR A 1 99 ? 3.032 11.594 4.129 1.00 98.31 99 THR A C 1
ATOM 649 O O . THR A 1 99 ? 2.402 11.776 5.175 1.00 98.31 99 THR A O 1
ATOM 652 N N . GLY A 1 100 ? 4.090 12.329 3.800 1.00 96.75 100 GLY A N 1
ATOM 653 C CA . GLY A 1 100 ? 4.639 13.396 4.628 1.00 96.75 100 GLY A CA 1
ATOM 654 C C . GLY A 1 100 ? 5.613 12.888 5.692 1.00 96.75 100 GLY A C 1
ATOM 655 O O . GLY A 1 100 ? 5.499 11.771 6.199 1.00 96.75 100 GLY A O 1
ATOM 656 N N . ALA A 1 101 ? 6.576 13.741 6.034 1.00 95.62 101 ALA A N 1
ATOM 657 C CA . ALA A 1 101 ? 7.647 13.410 6.960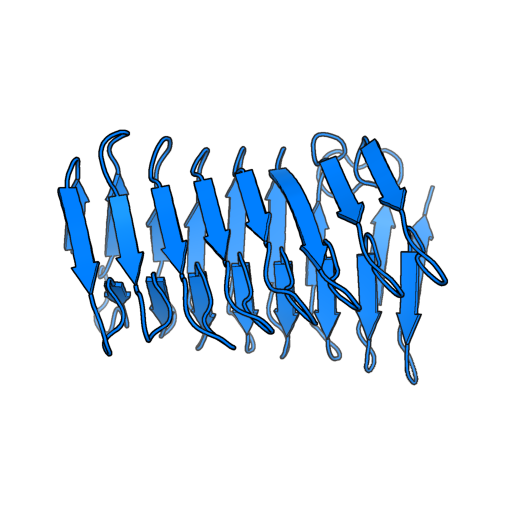 1.00 95.62 101 ALA A CA 1
ATOM 658 C C . ALA A 1 101 ? 7.107 12.957 8.326 1.00 95.62 101 ALA A C 1
ATOM 660 O O . ALA A 1 101 ? 6.173 13.543 8.879 1.00 95.62 101 ALA A O 1
ATOM 661 N N . GLY A 1 102 ? 7.711 11.897 8.863 1.00 94.81 102 GLY A N 1
ATOM 662 C CA . GLY A 1 102 ? 7.328 11.297 10.143 1.00 94.81 102 GLY A CA 1
ATOM 663 C C . GLY A 1 102 ? 6.094 10.393 10.087 1.00 94.81 102 GLY A C 1
ATOM 664 O O . GLY A 1 102 ? 5.797 9.737 11.081 1.00 94.81 102 GLY A O 1
ATOM 665 N N . SER A 1 103 ? 5.378 10.325 8.960 1.00 97.62 103 SER A N 1
ATOM 666 C CA . SER A 1 103 ? 4.275 9.377 8.798 1.00 97.62 103 SER A CA 1
ATOM 667 C C . SER A 1 103 ? 4.821 7.960 8.635 1.00 97.62 103 SER A C 1
ATOM 669 O O . SER A 1 103 ? 5.704 7.726 7.805 1.00 97.62 103 SER A O 1
ATOM 671 N N . THR A 1 104 ? 4.304 7.014 9.421 1.00 98.25 104 THR A N 1
ATOM 672 C CA . THR A 1 104 ? 4.819 5.640 9.469 1.00 98.25 104 THR A CA 1
ATOM 673 C C . THR A 1 104 ? 3.723 4.584 9.426 1.00 98.25 104 THR A C 1
ATOM 675 O O . THR A 1 104 ? 2.683 4.714 10.075 1.00 98.25 104 THR A O 1
ATOM 678 N N . ILE A 1 105 ? 3.970 3.506 8.679 1.00 98.88 105 ILE A N 1
ATOM 679 C CA . ILE A 1 105 ? 3.147 2.291 8.711 1.00 98.88 105 ILE A CA 1
ATOM 680 C C . ILE A 1 105 ? 4.047 1.085 8.964 1.00 98.88 105 ILE A C 1
ATOM 682 O O . ILE A 1 105 ? 4.964 0.827 8.195 1.00 98.88 105 ILE A O 1
ATOM 686 N N . THR A 1 106 ? 3.735 0.300 9.988 1.00 98.81 106 THR A N 1
ATOM 687 C CA . THR A 1 106 ? 4.322 -1.023 10.221 1.00 98.81 106 THR A CA 1
ATOM 688 C C . THR A 1 106 ? 3.244 -2.073 9.999 1.00 98.81 106 THR A C 1
ATOM 690 O O . THR A 1 106 ? 2.309 -2.174 10.794 1.00 98.81 106 THR A O 1
ATOM 693 N N . ALA A 1 107 ? 3.363 -2.841 8.919 1.00 98.88 107 ALA A N 1
ATOM 694 C CA . ALA A 1 107 ? 2.435 -3.901 8.548 1.00 98.88 107 ALA A CA 1
ATOM 695 C C . ALA A 1 107 ? 3.053 -5.280 8.797 1.00 98.88 107 ALA A C 1
ATOM 697 O O . ALA A 1 107 ? 4.167 -5.550 8.346 1.00 98.88 107 ALA A O 1
ATOM 698 N N . THR A 1 108 ? 2.324 -6.158 9.485 1.00 98.88 108 THR A N 1
ATOM 699 C CA . THR A 1 108 ? 2.779 -7.512 9.826 1.00 98.88 108 THR A CA 1
ATOM 700 C C . THR A 1 108 ? 1.713 -8.537 9.475 1.00 98.88 108 THR A C 1
ATOM 702 O O . THR A 1 108 ? 0.640 -8.539 10.069 1.00 98.88 108 THR A O 1
ATOM 705 N N . GLY A 1 109 ? 1.994 -9.439 8.533 1.00 98.62 109 GLY A N 1
ATOM 706 C CA . GLY A 1 109 ? 1.033 -10.470 8.122 1.00 98.62 109 GLY A CA 1
ATOM 707 C C . GLY A 1 109 ? -0.171 -9.931 7.342 1.00 98.62 109 GLY A C 1
ATOM 708 O O . GLY A 1 109 ? -1.144 -10.658 7.152 1.00 98.62 109 GLY A O 1
ATOM 709 N N . THR A 1 110 ? -0.158 -8.652 6.959 1.00 98.94 110 THR A N 1
ATOM 710 C CA . THR A 1 110 ? -1.275 -7.975 6.291 1.00 98.94 110 THR A CA 1
ATOM 711 C C . THR A 1 110 ? -1.435 -8.478 4.856 1.00 98.94 110 THR A C 1
ATOM 713 O O . THR A 1 110 ? -0.451 -8.653 4.134 1.00 98.94 110 THR A O 1
ATOM 716 N N . ARG A 1 111 ? -2.681 -8.656 4.412 1.00 98.94 111 ARG A N 1
ATOM 717 C CA . ARG A 1 111 ? -3.020 -8.868 3.002 1.00 98.94 111 ARG A CA 1
ATOM 718 C C . ARG A 1 111 ? -3.519 -7.566 2.393 1.00 98.94 111 ARG A C 1
ATOM 720 O O . ARG A 1 111 ? -4.475 -6.975 2.892 1.00 98.94 111 ARG A O 1
ATOM 727 N N . ILE A 1 112 ? -2.907 -7.149 1.295 1.00 98.94 112 ILE A N 1
ATOM 728 C CA . ILE A 1 112 ? -3.265 -5.932 0.569 1.00 98.94 112 ILE A CA 1
ATOM 729 C C . ILE A 1 112 ? -3.652 -6.331 -0.849 1.00 98.94 112 ILE A C 1
ATOM 731 O O . ILE A 1 112 ? -2.882 -7.003 -1.537 1.00 98.94 112 ILE A O 1
ATOM 735 N N . GLN A 1 113 ? -4.844 -5.926 -1.279 1.00 98.88 113 GLN A N 1
ATOM 736 C CA . GLN A 1 113 ? -5.318 -6.177 -2.631 1.00 98.88 113 GLN A CA 1
ATOM 737 C C . GLN A 1 113 ? -5.875 -4.906 -3.267 1.00 98.88 113 GLN A C 1
ATOM 739 O O . GLN A 1 113 ? -6.755 -4.249 -2.707 1.00 98.88 113 GLN A O 1
ATOM 744 N N . THR A 1 114 ? -5.402 -4.598 -4.470 1.00 98.75 114 THR A N 1
ATOM 745 C CA . THR A 1 114 ? -5.941 -3.522 -5.302 1.00 98.75 114 THR A CA 1
ATOM 746 C C . THR A 1 114 ? -6.432 -4.049 -6.638 1.00 98.75 114 THR A C 1
ATOM 748 O O . THR A 1 114 ? -5.843 -4.954 -7.226 1.00 98.75 114 THR A O 1
ATOM 751 N N . THR A 1 115 ? -7.570 -3.518 -7.086 1.00 98.44 115 THR A N 1
ATOM 752 C CA . THR A 1 115 ? -8.279 -3.997 -8.293 1.00 98.44 115 THR A CA 1
ATOM 753 C C . THR A 1 115 ? -8.810 -2.868 -9.177 1.00 98.44 115 THR A C 1
ATOM 755 O O . THR A 1 115 ? -9.570 -3.111 -10.114 1.00 98.44 115 THR A O 1
ATOM 758 N N . GLY A 1 116 ? -8.442 -1.617 -8.880 1.00 97.50 116 GLY A N 1
ATOM 759 C CA . GLY A 1 116 ? -8.813 -0.484 -9.719 1.00 97.50 116 GLY A CA 1
ATOM 760 C C . GLY A 1 116 ? -8.251 -0.634 -11.132 1.00 97.50 116 GLY A C 1
ATOM 761 O O . GLY A 1 116 ? -7.125 -1.076 -11.309 1.00 97.50 116 GLY A O 1
ATOM 762 N N . ALA A 1 117 ? -9.022 -0.245 -12.149 1.00 96.88 117 ALA A N 1
ATOM 763 C CA . ALA A 1 117 ? -8.662 -0.508 -13.547 1.00 96.88 117 ALA A CA 1
ATOM 764 C C . ALA A 1 117 ? -7.310 0.103 -13.979 1.00 96.88 117 ALA A C 1
ATOM 766 O O . ALA A 1 117 ? -6.611 -0.462 -14.825 1.00 96.88 117 ALA A O 1
ATOM 767 N N . THR A 1 118 ? -6.949 1.254 -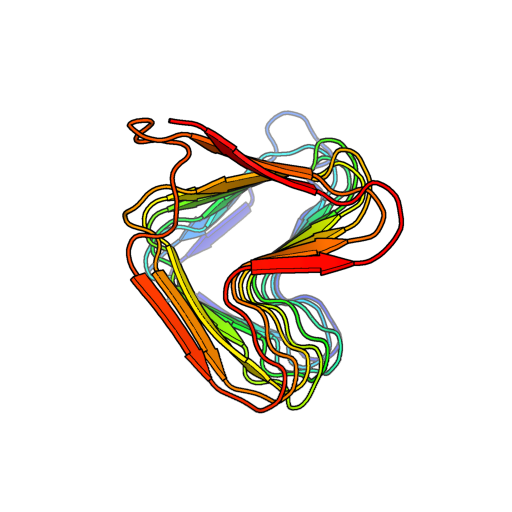13.406 1.00 98.00 118 THR A N 1
ATOM 768 C CA . THR A 1 118 ? -5.694 1.957 -13.681 1.00 98.00 118 THR A CA 1
ATOM 769 C C . THR A 1 118 ? -5.133 2.601 -12.420 1.00 98.00 118 THR A C 1
ATOM 771 O O . THR A 1 118 ? -5.902 3.082 -11.585 1.00 98.00 118 THR A O 1
ATOM 774 N N . SER A 1 119 ? -3.804 2.648 -12.320 1.00 97.88 119 SER A N 1
ATOM 775 C CA . SER A 1 119 ? -3.026 3.342 -11.285 1.00 97.88 119 SER A CA 1
ATOM 776 C C . SER A 1 119 ? -3.436 3.038 -9.847 1.00 97.88 119 SER A C 1
ATOM 778 O O . SER A 1 119 ? -3.337 3.897 -8.976 1.00 97.88 119 SER A O 1
ATOM 780 N N . ALA A 1 120 ? -3.963 1.840 -9.592 1.00 98.44 120 ALA A N 1
ATOM 781 C CA . ALA A 1 120 ? -4.231 1.386 -8.240 1.00 98.44 120 ALA A CA 1
ATOM 782 C C . ALA A 1 120 ? -2.973 0.733 -7.656 1.00 98.44 120 ALA A C 1
ATOM 784 O O . ALA A 1 120 ? -2.428 -0.210 -8.228 1.00 98.44 120 ALA A O 1
ATOM 785 N N . GLU A 1 121 ? -2.548 1.211 -6.492 1.00 98.75 121 GLU A N 1
ATOM 786 C CA . GLU A 1 121 ? -1.269 0.865 -5.868 1.00 98.75 121 GLU A CA 1
ATOM 787 C C . GLU A 1 121 ? -1.509 0.066 -4.594 1.00 98.75 121 GLU A C 1
ATOM 789 O O . GLU A 1 121 ? -2.351 0.440 -3.779 1.00 98.75 121 GLU A O 1
ATOM 794 N N . ALA A 1 122 ? -0.770 -1.011 -4.346 1.00 98.88 122 ALA A N 1
ATOM 795 C CA . ALA A 1 122 ? -0.926 -1.700 -3.063 1.00 98.88 122 ALA A CA 1
ATOM 796 C C . ALA A 1 122 ? -0.301 -0.905 -1.912 1.00 98.88 122 ALA A C 1
ATOM 798 O O . ALA A 1 122 ? -0.964 -0.668 -0.900 1.00 98.88 122 ALA A O 1
ATOM 799 N N . VAL A 1 123 ? 0.939 -0.446 -2.076 1.00 98.94 123 VAL A N 1
ATOM 800 C CA . VAL A 1 123 ? 1.633 0.403 -1.103 1.00 98.94 123 VAL A CA 1
ATOM 801 C C . VAL A 1 123 ? 2.226 1.608 -1.818 1.00 98.94 123 VAL A C 1
ATOM 803 O O . VAL A 1 123 ? 3.019 1.444 -2.741 1.00 98.94 123 VAL A O 1
ATOM 806 N N . SER A 1 124 ? 1.898 2.813 -1.358 1.00 98.88 124 SER A N 1
ATOM 807 C CA . SER A 1 124 ? 2.539 4.050 -1.810 1.00 98.88 124 SER A CA 1
ATOM 808 C C . SER A 1 124 ? 3.159 4.789 -0.628 1.00 98.88 124 SER A C 1
ATOM 810 O O . SER A 1 124 ? 2.543 4.919 0.436 1.00 98.88 124 SER A O 1
ATOM 812 N N . VAL A 1 125 ? 4.390 5.265 -0.812 1.00 98.81 125 VAL A N 1
ATOM 813 C CA . VAL A 1 125 ? 5.143 6.011 0.201 1.00 98.81 125 VAL A CA 1
ATOM 814 C C . VAL A 1 125 ? 5.679 7.290 -0.414 1.00 98.81 125 VAL A C 1
ATOM 816 O O . VAL A 1 125 ? 6.448 7.240 -1.376 1.00 98.81 125 VAL A O 1
ATOM 819 N N . SER A 1 126 ? 5.287 8.436 0.138 1.00 98.56 126 SER A N 1
ATOM 820 C CA . SER A 1 126 ? 5.644 9.740 -0.420 1.00 98.56 126 SER A CA 1
ATOM 821 C C . SER A 1 126 ? 6.019 10.780 0.636 1.00 98.56 126 SER A C 1
ATOM 823 O O . SER A 1 126 ? 5.716 10.652 1.823 1.00 98.56 126 SER A O 1
ATOM 825 N N . GLY A 1 127 ? 6.690 11.849 0.202 1.00 96.75 127 GLY A N 1
ATOM 826 C CA . GLY A 1 127 ? 6.932 13.032 1.032 1.00 96.75 127 GLY A CA 1
ATOM 827 C C . GLY A 1 127 ? 7.786 12.781 2.278 1.00 96.75 127 GLY A C 1
ATOM 828 O O . GLY A 1 127 ? 7.573 13.450 3.286 1.00 96.75 127 GLY A O 1
ATOM 829 N N . GLY A 1 128 ? 8.713 11.818 2.241 1.00 97.12 128 GLY A N 1
ATOM 830 C CA . GLY A 1 128 ? 9.577 11.506 3.386 1.00 97.12 128 GLY A CA 1
ATOM 831 C C . GLY A 1 128 ? 8.950 10.576 4.431 1.00 97.12 128 GLY A C 1
ATOM 832 O O . GLY A 1 128 ? 9.437 10.510 5.559 1.00 97.12 128 GLY A O 1
ATOM 833 N N . ALA A 1 129 ? 7.856 9.893 4.088 1.00 98.50 129 ALA A N 1
ATOM 834 C CA . ALA A 1 129 ? 7.236 8.879 4.936 1.00 98.50 129 ALA A CA 1
ATOM 835 C C . ALA A 1 129 ? 8.034 7.557 4.947 1.00 98.50 129 ALA A C 1
ATOM 837 O O . ALA A 1 129 ? 8.923 7.331 4.116 1.00 98.50 129 ALA A O 1
ATOM 838 N N . SER A 1 130 ? 7.695 6.660 5.876 1.00 98.50 130 SER A N 1
ATOM 839 C CA . SER A 1 130 ? 8.312 5.332 5.971 1.00 98.50 130 SER A CA 1
ATOM 840 C C . SER A 1 130 ? 7.289 4.213 6.134 1.00 98.50 130 SER A C 1
ATOM 842 O O . SER A 1 130 ? 6.294 4.358 6.845 1.00 98.50 130 SER A O 1
ATOM 844 N N . VAL A 1 131 ? 7.543 3.075 5.494 1.00 98.88 131 VAL A N 1
ATOM 845 C CA . VAL A 1 131 ? 6.728 1.865 5.643 1.00 98.88 131 VAL A CA 1
ATOM 846 C C . VAL A 1 131 ? 7.611 0.649 5.900 1.00 98.88 131 VAL A C 1
ATOM 848 O O . VAL A 1 131 ? 8.624 0.452 5.234 1.00 98.88 131 VAL A O 1
ATOM 851 N N . VAL A 1 132 ? 7.200 -0.200 6.837 1.00 98.75 132 VAL A N 1
ATOM 852 C CA . VAL A 1 132 ? 7.821 -1.495 7.127 1.00 98.75 132 VAL A CA 1
ATOM 853 C C . VAL A 1 132 ? 6.821 -2.604 6.810 1.00 98.75 132 VAL A C 1
ATOM 855 O O . VAL A 1 132 ? 5.702 -2.599 7.325 1.00 98.75 132 VAL A O 1
ATOM 858 N N . LEU A 1 133 ? 7.226 -3.559 5.975 1.00 98.81 133 LEU A N 1
ATOM 859 C CA . LEU A 1 133 ? 6.415 -4.687 5.518 1.00 98.81 133 LEU A CA 1
ATOM 860 C C . LEU A 1 133 ? 7.023 -6.009 6.004 1.00 98.81 133 LEU A C 1
ATOM 862 O O . LEU A 1 133 ? 8.033 -6.486 5.487 1.00 98.81 133 LEU A O 1
ATOM 866 N N . ASN A 1 134 ? 6.388 -6.629 6.993 1.00 98.31 134 ASN A N 1
ATOM 867 C CA . ASN A 1 134 ? 6.810 -7.905 7.555 1.00 98.31 134 ASN A CA 1
ATOM 868 C C . ASN A 1 134 ? 5.821 -9.002 7.170 1.00 98.31 134 ASN A C 1
ATOM 870 O O . ASN A 1 134 ? 4.688 -8.997 7.648 1.00 98.31 134 ASN A O 1
ATOM 874 N N . ASN A 1 135 ? 6.239 -9.976 6.356 1.00 98.19 135 ASN A N 1
ATOM 875 C CA . ASN A 1 135 ? 5.359 -11.074 5.934 1.00 98.19 135 ASN A CA 1
ATOM 876 C C . ASN A 1 135 ? 4.043 -10.559 5.310 1.00 98.19 135 ASN A C 1
ATOM 878 O O . ASN A 1 135 ? 2.951 -11.001 5.660 1.00 98.19 135 ASN A O 1
ATOM 882 N N . VAL A 1 136 ? 4.132 -9.537 4.457 1.00 98.88 136 VAL A N 1
ATOM 883 C CA . VAL A 1 136 ? 2.956 -8.927 3.823 1.00 98.88 136 VAL A CA 1
ATOM 884 C C . VAL A 1 136 ? 2.681 -9.626 2.495 1.00 98.88 136 VAL A C 1
ATOM 886 O O . VAL A 1 136 ? 3.599 -9.959 1.747 1.00 98.88 136 VAL A O 1
ATOM 889 N N . ASN A 1 137 ? 1.409 -9.841 2.178 1.00 98.88 137 ASN A N 1
ATOM 890 C CA . ASN A 1 137 ? 0.999 -10.368 0.884 1.00 98.88 137 ASN A CA 1
ATOM 891 C C . ASN A 1 137 ? 0.345 -9.266 0.045 1.00 98.88 137 ASN A C 1
ATOM 893 O O . ASN A 1 137 ? -0.704 -8.738 0.416 1.00 98.88 137 ASN A O 1
ATOM 897 N N . ILE A 1 138 ? 0.979 -8.932 -1.077 1.00 98.94 138 ILE A N 1
ATOM 898 C CA . ILE A 1 138 ? 0.582 -7.850 -1.980 1.00 98.94 138 ILE A CA 1
ATOM 899 C C . ILE A 1 138 ? 0.046 -8.435 -3.288 1.00 98.94 138 ILE A C 1
ATOM 901 O O . ILE A 1 138 ? 0.712 -9.249 -3.930 1.00 98.94 138 ILE A O 1
ATOM 905 N N . SER A 1 139 ? -1.142 -7.991 -3.703 1.00 98.81 139 SER A N 1
ATOM 906 C CA . SER A 1 139 ? -1.754 -8.326 -4.991 1.00 98.81 139 SER A CA 1
ATOM 907 C C . SER A 1 139 ? -2.337 -7.077 -5.653 1.00 98.81 139 SER A C 1
ATOM 909 O O . SER A 1 139 ? -3.312 -6.515 -5.162 1.00 98.81 139 SER A O 1
ATOM 911 N N . THR A 1 140 ? -1.764 -6.666 -6.780 1.00 98.81 140 THR A N 1
ATOM 912 C CA . THR A 1 140 ? -2.222 -5.506 -7.557 1.00 98.81 140 THR A CA 1
ATOM 913 C C . THR A 1 140 ? -2.703 -5.958 -8.929 1.00 98.81 140 THR A C 1
ATOM 915 O O . THR A 1 140 ? -1.915 -6.457 -9.727 1.00 98.81 140 THR A O 1
ATOM 918 N N . VAL A 1 141 ? -3.983 -5.765 -9.236 1.0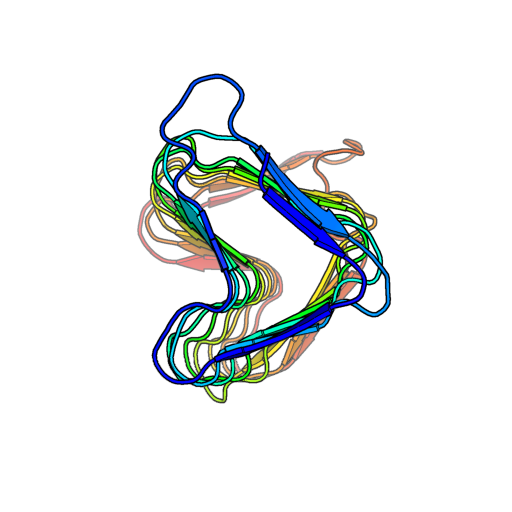0 98.69 141 VAL A N 1
ATOM 919 C CA . VAL A 1 141 ? -4.553 -6.000 -10.570 1.00 98.69 141 VAL A CA 1
ATOM 920 C C . VAL A 1 141 ? -5.003 -4.657 -11.130 1.00 98.69 141 VAL A C 1
ATOM 922 O O . VAL A 1 141 ? -6.100 -4.193 -10.834 1.00 98.69 141 VAL A O 1
ATOM 925 N N . SER A 1 142 ? -4.119 -4.001 -11.877 1.00 98.56 142 SER A N 1
ATOM 926 C CA . SER A 1 142 ? -4.313 -2.635 -12.367 1.00 98.56 142 SER A CA 1
ATOM 927 C C . SER A 1 142 ? -3.330 -2.321 -13.491 1.00 98.56 142 SER A C 1
ATOM 929 O O . SER A 1 142 ? -2.134 -2.589 -13.373 1.00 98.56 142 SER A O 1
ATOM 931 N N . SER A 1 143 ? -3.798 -1.664 -14.556 1.00 98.50 143 SER A N 1
ATOM 932 C CA . SER A 1 143 ? -2.882 -1.059 -15.535 1.00 98.50 143 SER A CA 1
ATOM 933 C C . SER A 1 143 ? -2.097 0.068 -14.871 1.00 98.50 143 SER A C 1
ATOM 935 O O . SER A 1 143 ? -2.679 0.861 -14.138 1.00 98.50 143 SER A O 1
ATOM 93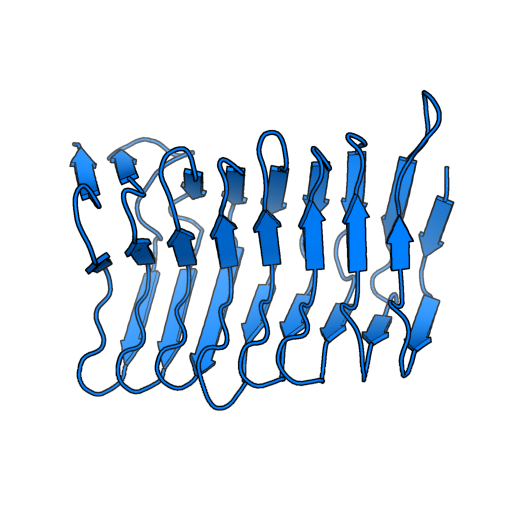7 N N . ASN A 1 144 ? -0.787 0.134 -15.091 1.00 98.06 144 ASN A N 1
ATOM 938 C CA . ASN A 1 144 ? 0.120 1.072 -14.429 1.00 98.06 144 ASN A CA 1
ATOM 939 C C . ASN A 1 144 ? -0.074 1.109 -12.900 1.00 98.06 144 ASN A C 1
ATOM 941 O O . ASN A 1 144 ? -0.034 2.182 -12.316 1.00 98.06 144 ASN A O 1
ATOM 945 N N . GLY A 1 145 ? -0.417 -0.035 -12.293 1.00 98.25 145 GLY A N 1
ATOM 946 C CA . GLY A 1 145 ? -0.539 -0.185 -10.848 1.00 98.25 145 GLY A CA 1
ATOM 947 C C . GLY A 1 145 ? 0.594 -1.046 -10.318 1.00 98.25 145 GLY A C 1
ATOM 948 O O . GLY A 1 145 ? 0.891 -2.117 -10.859 1.00 98.25 145 GLY A O 1
ATOM 949 N N . HIS A 1 146 ? 1.245 -0.579 -9.268 1.00 98.69 146 HIS A N 1
ATOM 950 C CA . HIS A 1 146 ? 2.445 -1.175 -8.714 1.00 98.69 146 HIS A CA 1
ATOM 951 C C . HIS A 1 146 ? 2.157 -1.883 -7.380 1.00 98.69 146 HIS A C 1
ATOM 953 O O . HIS A 1 146 ? 1.144 -1.676 -6.699 1.00 98.69 146 HIS A O 1
ATOM 959 N N . GLY A 1 147 ? 3.048 -2.802 -7.011 1.00 98.81 147 GLY A N 1
ATOM 960 C CA . GLY A 1 147 ? 3.014 -3.446 -5.701 1.00 98.81 147 GLY A CA 1
ATOM 961 C C . GLY A 1 147 ? 3.460 -2.465 -4.619 1.00 98.81 147 GLY A C 1
ATOM 962 O O . GLY A 1 147 ? 2.738 -2.197 -3.661 1.00 98.81 147 GLY A O 1
ATOM 963 N N . VAL A 1 148 ? 4.651 -1.897 -4.800 1.00 98.81 148 VAL A N 1
ATOM 964 C CA . VAL A 1 148 ? 5.231 -0.880 -3.922 1.00 98.81 148 VAL A CA 1
ATOM 965 C C . VAL A 1 148 ? 5.739 0.282 -4.766 1.00 98.81 148 VAL A C 1
ATOM 967 O O . VAL A 1 148 ? 6.610 0.095 -5.613 1.00 98.81 148 VAL A O 1
ATOM 970 N N . TRP A 1 149 ? 5.243 1.485 -4.500 1.00 98.81 149 TRP A N 1
ATOM 971 C CA . TRP A 1 149 ? 5.643 2.710 -5.186 1.00 98.81 149 TRP A CA 1
ATOM 972 C C . TRP A 1 149 ? 6.214 3.724 -4.193 1.00 98.81 149 TRP A C 1
ATOM 974 O O . TRP A 1 149 ? 5.522 4.206 -3.295 1.00 98.81 149 TRP A O 1
ATOM 984 N N . LEU A 1 150 ? 7.501 4.034 -4.332 1.00 98.56 150 LEU A N 1
ATOM 985 C CA . LEU A 1 150 ? 8.190 5.048 -3.541 1.00 98.56 150 LEU A CA 1
ATOM 986 C C . LEU A 1 150 ? 8.334 6.310 -4.383 1.00 98.56 150 LEU A C 1
ATOM 988 O O . LEU A 1 150 ? 8.909 6.257 -5.468 1.00 98.56 150 LEU A O 1
ATOM 992 N N . VAL A 1 151 ? 7.872 7.444 -3.862 1.00 98.19 151 VAL A N 1
ATOM 993 C CA . VAL A 1 151 ? 7.862 8.713 -4.595 1.00 98.19 151 VAL A CA 1
ATOM 994 C C . VAL A 1 151 ? 8.558 9.798 -3.791 1.00 98.19 151 VAL A C 1
ATOM 996 O O . VAL A 1 151 ? 8.182 10.086 -2.653 1.00 98.19 151 VAL A O 1
ATOM 999 N N . GLY A 1 152 ? 9.544 10.452 -4.399 1.00 97.50 152 GLY A N 1
ATOM 1000 C CA . GLY A 1 152 ? 10.246 11.570 -3.779 1.00 97.50 152 GLY A CA 1
ATOM 1001 C C . GLY A 1 152 ? 11.406 11.144 -2.881 1.00 97.50 152 GLY A C 1
ATOM 1002 O O . GLY A 1 152 ? 11.433 10.051 -2.310 1.00 97.50 152 GLY A O 1
ATOM 1003 N N . ALA A 1 153 ? 12.371 12.049 -2.729 1.00 97.00 153 ALA A N 1
ATOM 1004 C CA . ALA A 1 153 ? 13.489 11.869 -1.813 1.00 97.00 153 ALA A CA 1
ATOM 1005 C C . ALA A 1 153 ? 13.010 11.687 -0.358 1.00 97.00 153 ALA A C 1
ATOM 1007 O O . ALA A 1 153 ? 12.047 12.312 0.086 1.00 97.00 153 ALA A O 1
ATOM 1008 N N . GLY A 1 154 ? 13.704 10.826 0.390 1.00 96.81 154 GLY A N 1
ATOM 1009 C CA . GLY A 1 154 ? 13.405 10.524 1.794 1.00 96.81 154 GLY A CA 1
ATOM 1010 C C . GLY A 1 154 ? 12.283 9.504 2.019 1.00 96.81 154 GLY A C 1
ATOM 1011 O O . GLY A 1 154 ? 12.185 8.964 3.118 1.00 96.81 154 GLY A O 1
ATOM 1012 N N . SER A 1 155 ? 11.464 9.196 1.009 1.00 98.19 155 SER A N 1
ATOM 1013 C CA . SER A 1 155 ? 10.477 8.115 1.095 1.00 98.19 155 SER A CA 1
ATOM 1014 C C . SER A 1 155 ? 11.182 6.764 1.209 1.00 98.19 155 SER A C 1
ATOM 1016 O O . SER A 1 155 ? 12.092 6.468 0.432 1.00 98.19 155 SER A O 1
ATOM 1018 N N . SER A 1 156 ? 10.776 5.940 2.176 1.00 97.81 156 SER A N 1
ATOM 1019 C CA . SER A 1 156 ? 11.474 4.690 2.498 1.00 97.81 156 SER A CA 1
ATOM 1020 C C . SER A 1 156 ? 10.526 3.516 2.705 1.00 97.81 156 SER A C 1
ATOM 1022 O O . SER A 1 156 ? 9.457 3.643 3.299 1.00 97.81 156 SER A O 1
ATOM 1024 N N . VAL A 1 157 ? 10.949 2.347 2.228 1.00 98.25 157 VAL A N 1
ATOM 1025 C CA . VAL A 1 157 ? 10.291 1.071 2.509 1.00 98.25 157 VAL A CA 1
ATOM 1026 C C . VAL A 1 157 ? 11.333 0.080 3.000 1.00 98.25 157 VAL A C 1
ATOM 1028 O O . VAL A 1 157 ? 12.384 -0.073 2.375 1.00 98.25 157 VAL A O 1
ATOM 1031 N N . GLN A 1 158 ? 11.028 -0.619 4.085 1.00 97.50 158 GLN A N 1
ATOM 1032 C CA . GLN A 1 158 ? 11.718 -1.837 4.501 1.00 97.50 158 GLN A CA 1
ATOM 1033 C C . GLN A 1 158 ? 10.781 -3.021 4.304 1.00 97.50 158 GLN A C 1
ATOM 1035 O O . GLN A 1 158 ? 9.583 -2.916 4.570 1.00 97.50 158 GLN A O 1
ATOM 1040 N N . MET A 1 159 ? 11.308 -4.138 3.816 1.00 96.69 159 MET A N 1
ATOM 1041 C CA . MET A 1 159 ? 10.528 -5.366 3.707 1.00 96.69 159 MET A CA 1
ATOM 1042 C C . MET A 1 159 ? 11.402 -6.591 3.912 1.00 96.69 159 MET A C 1
ATOM 1044 O O . MET A 1 159 ? 12.578 -6.578 3.569 1.00 96.69 159 MET A O 1
ATOM 1048 N N . ASN A 1 160 ? 10.823 -7.661 4.443 1.00 95.81 160 ASN A N 1
ATOM 1049 C CA . ASN A 1 160 ? 11.535 -8.924 4.615 1.00 95.81 160 ASN A CA 1
ATOM 1050 C C . ASN A 1 160 ? 11.206 -9.951 3.523 1.00 95.81 160 ASN A C 1
ATOM 1052 O O . ASN A 1 160 ? 10.217 -9.827 2.798 1.00 95.81 160 ASN A O 1
ATOM 1056 N N . ALA A 1 161 ? 12.003 -11.020 3.466 1.00 96.06 161 ALA A N 1
ATOM 1057 C CA . ALA A 1 161 ? 11.839 -12.106 2.500 1.00 96.06 161 ALA A CA 1
ATOM 1058 C C . ALA A 1 161 ? 10.534 -12.908 2.667 1.00 96.06 161 ALA A C 1
ATOM 1060 O O . ALA A 1 161 ? 10.152 -13.644 1.767 1.00 96.06 161 ALA A O 1
ATOM 1061 N N . ALA A 1 162 ? 9.808 -12.758 3.779 1.00 96.94 162 ALA A N 1
ATOM 1062 C CA . ALA A 1 162 ? 8.473 -13.342 3.912 1.00 96.94 162 ALA A CA 1
ATOM 1063 C C . ALA A 1 162 ? 7.401 -12.547 3.135 1.00 96.94 162 ALA A C 1
ATOM 1065 O O . ALA A 1 162 ? 6.285 -13.023 2.948 1.00 96.94 162 ALA A O 1
ATOM 1066 N N . THR A 1 163 ? 7.717 -11.334 2.673 1.00 98.50 163 THR A N 1
ATOM 1067 C CA . THR A 1 163 ? 6.812 -10.528 1.847 1.00 98.50 163 THR A CA 1
ATOM 1068 C C . THR A 1 163 ? 6.723 -11.093 0.429 1.00 98.50 163 THR A C 1
ATOM 1070 O O . THR A 1 163 ? 7.728 -11.486 -0.164 1.00 98.50 163 THR A O 1
ATOM 1073 N N . SER A 1 164 ? 5.512 -11.114 -0.128 1.00 98.69 164 SER A N 1
ATOM 1074 C CA . SER A 1 164 ? 5.218 -11.579 -1.489 1.00 98.69 164 SER A CA 1
ATOM 1075 C C . SER A 1 164 ? 4.521 -10.487 -2.289 1.00 98.69 164 SER A C 1
ATOM 1077 O O . SER A 1 164 ? 3.647 -9.794 -1.764 1.00 98.69 164 SER A O 1
ATOM 1079 N N . ILE A 1 165 ? 4.903 -10.333 -3.558 1.00 98.88 165 ILE A N 1
ATOM 1080 C CA . ILE A 1 165 ? 4.358 -9.305 -4.451 1.00 98.88 165 ILE A CA 1
ATOM 1081 C C . ILE A 1 165 ? 3.845 -9.955 -5.732 1.00 98.88 165 ILE A C 1
ATOM 1083 O O . ILE A 1 165 ? 4.595 -10.589 -6.468 1.00 98.88 165 ILE A O 1
ATOM 1087 N N . SER A 1 166 ? 2.569 -9.755 -6.040 1.00 98.81 166 SER A N 1
ATOM 1088 C CA . SER A 1 166 ? 1.997 -10.103 -7.335 1.00 98.81 166 SER A CA 1
ATOM 1089 C C . SER A 1 166 ? 1.386 -8.873 -7.980 1.00 98.81 166 SER A C 1
ATOM 1091 O O . SER A 1 166 ? 0.586 -8.181 -7.350 1.00 98.81 166 SER A O 1
ATOM 1093 N N . THR A 1 167 ? 1.748 -8.604 -9.231 1.00 98.75 167 THR A N 1
ATOM 1094 C CA . THR A 1 167 ? 1.121 -7.544 -10.018 1.00 98.75 167 THR A CA 1
ATOM 1095 C C . THR A 1 167 ? 0.696 -8.050 -11.390 1.00 98.75 167 THR A C 1
ATOM 1097 O O . THR A 1 167 ? 1.363 -8.883 -12.011 1.00 98.75 167 THR A O 1
ATOM 1100 N N . THR A 1 168 ? -0.447 -7.564 -11.863 1.00 98.62 168 THR A N 1
ATOM 1101 C CA . THR A 1 168 ? -0.983 -7.862 -13.189 1.00 98.62 168 THR A CA 1
ATOM 1102 C C . THR A 1 168 ? -1.522 -6.589 -13.821 1.00 98.62 168 THR A C 1
ATOM 1104 O O . THR A 1 168 ? -2.408 -5.939 -13.268 1.00 98.62 168 THR A O 1
ATOM 1107 N N . GLY A 1 169 ? -1.001 -6.244 -14.994 1.00 98.25 169 GLY A N 1
ATOM 1108 C CA . GLY A 1 169 ? -1.437 -5.089 -15.768 1.00 98.25 169 GLY A CA 1
ATOM 1109 C C . GLY A 1 169 ? -0.319 -4.517 -16.631 1.00 98.25 169 GLY A C 1
ATOM 1110 O O . GLY A 1 169 ? 0.867 -4.664 -16.336 1.00 98.25 169 GLY A O 1
ATOM 1111 N N . LYS A 1 170 ? -0.699 -3.847 -17.720 1.00 98.56 170 LYS A N 1
ATOM 1112 C CA . LYS A 1 170 ? 0.252 -3.146 -18.591 1.00 98.56 170 LYS A CA 1
ATOM 1113 C C . LYS A 1 170 ? 1.025 -2.106 -17.780 1.00 98.56 170 LYS A C 1
ATOM 1115 O O . LYS A 1 170 ? 0.399 -1.298 -17.105 1.00 98.56 170 LYS A O 1
ATOM 1120 N N . GLY A 1 171 ? 2.353 -2.102 -17.857 1.00 98.06 171 GLY A N 1
ATOM 1121 C CA . GLY A 1 171 ? 3.205 -1.151 -17.136 1.00 98.06 171 GLY A CA 1
ATOM 1122 C C . GLY A 1 171 ? 3.215 -1.326 -15.614 1.00 98.06 171 GLY A C 1
ATOM 1123 O O . GLY A 1 171 ? 3.638 -0.419 -14.907 1.00 98.06 171 GLY A O 1
ATOM 1124 N N . ALA A 1 172 ? 2.723 -2.450 -15.083 1.00 98.12 172 ALA A N 1
ATOM 1125 C CA . ALA A 1 172 ? 2.756 -2.718 -13.648 1.00 98.12 172 ALA A CA 1
ATOM 1126 C C . ALA A 1 172 ? 4.190 -2.995 -13.170 1.00 98.12 172 ALA A C 1
ATOM 1128 O O . ALA A 1 172 ? 4.967 -3.653 -13.857 1.00 98.12 172 ALA A O 1
ATOM 1129 N N . TYR A 1 173 ? 4.535 -2.550 -11.962 1.00 98.62 173 TYR A N 1
ATOM 1130 C CA . TYR A 1 173 ? 5.849 -2.836 -11.376 1.00 98.62 173 TYR A CA 1
ATOM 1131 C C . TYR A 1 173 ? 5.703 -3.516 -10.026 1.00 98.62 173 TYR A C 1
ATOM 1133 O O . TYR A 1 173 ? 4.779 -3.214 -9.278 1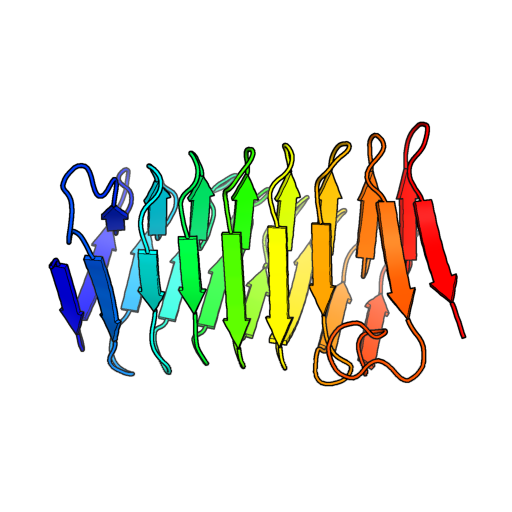.00 98.62 173 TYR A O 1
ATOM 1141 N N . GLY A 1 174 ? 6.618 -4.420 -9.690 1.00 98.62 174 GLY A N 1
ATOM 1142 C CA . GLY A 1 174 ? 6.670 -4.985 -8.344 1.00 98.62 174 GLY A CA 1
ATOM 1143 C C . GLY A 1 174 ? 7.059 -3.920 -7.320 1.00 98.62 174 GLY A C 1
ATOM 1144 O O . GLY A 1 174 ? 6.286 -3.613 -6.414 1.00 98.62 174 GLY A O 1
ATOM 1145 N N . VAL A 1 175 ? 8.236 -3.321 -7.512 1.00 98.69 175 VAL A N 1
ATOM 1146 C CA . VAL A 1 175 ? 8.744 -2.178 -6.746 1.00 98.69 175 VAL A CA 1
ATOM 1147 C C . VAL A 1 175 ? 9.206 -1.090 -7.713 1.00 98.69 175 VAL A C 1
ATOM 1149 O O . VAL A 1 175 ? 10.089 -1.328 -8.537 1.00 98.69 175 VAL A O 1
ATOM 1152 N N . LEU A 1 176 ? 8.641 0.108 -7.593 1.00 98.62 176 LEU A N 1
ATOM 1153 C CA . LEU A 1 176 ? 9.003 1.286 -8.377 1.00 98.62 176 LEU A CA 1
ATOM 1154 C C . LEU A 1 176 ? 9.521 2.390 -7.452 1.00 98.62 176 LEU A C 1
ATOM 1156 O O . LEU A 1 176 ? 8.839 2.781 -6.508 1.00 98.62 176 LEU A O 1
ATOM 1160 N N . ALA A 1 177 ? 10.714 2.907 -7.740 1.00 98.44 177 ALA A N 1
ATOM 1161 C CA . ALA A 1 177 ? 11.240 4.114 -7.112 1.00 98.44 177 ALA A CA 1
ATOM 1162 C C . ALA A 1 177 ? 11.207 5.281 -8.105 1.00 98.44 177 ALA A C 1
ATOM 1164 O O . ALA A 1 177 ? 11.751 5.190 -9.207 1.00 98.44 177 ALA A O 1
ATOM 1165 N N . GLU A 1 178 ? 10.589 6.388 -7.718 1.00 98.12 178 GLU A N 1
ATOM 1166 C CA . GLU A 1 178 ? 10.335 7.515 -8.605 1.00 98.12 178 GLU A CA 1
ATOM 1167 C C . GLU A 1 178 ? 10.677 8.869 -7.975 1.00 98.12 178 GLU A C 1
ATOM 1169 O O . GLU A 1 178 ? 10.627 9.055 -6.756 1.00 98.12 178 GLU A O 1
ATOM 1174 N N . SER A 1 179 ? 11.005 9.847 -8.825 1.00 96.38 179 SER A N 1
ATOM 1175 C CA . SER A 1 179 ? 11.207 11.249 -8.439 1.00 96.38 179 SER A CA 1
ATOM 1176 C C . SER A 1 179 ? 12.253 11.436 -7.331 1.00 96.38 179 SER A C 1
ATOM 1178 O O . SER A 1 179 ? 12.058 12.203 -6.389 1.00 96.38 179 SER A O 1
ATOM 1180 N N . GLY A 1 180 ? 13.374 10.720 -7.422 1.00 96.62 180 GLY A N 1
ATOM 1181 C CA . GLY A 1 180 ? 14.467 10.798 -6.452 1.00 96.62 180 GLY A CA 1
ATOM 1182 C C . GLY A 1 180 ? 14.321 9.854 -5.260 1.00 96.62 180 GLY A C 1
ATOM 1183 O O . GLY A 1 180 ? 15.161 9.889 -4.360 1.00 96.62 180 GLY A O 1
ATOM 1184 N N . ALA A 1 181 ? 13.291 9.001 -5.236 1.00 98.00 181 ALA A N 1
ATOM 1185 C CA . ALA A 1 181 ? 13.191 7.940 -4.245 1.00 98.00 181 ALA A CA 1
ATOM 1186 C C . ALA A 1 181 ? 14.326 6.923 -4.416 1.00 98.00 181 ALA A C 1
ATOM 1188 O O . ALA A 1 181 ? 14.718 6.557 -5.529 1.00 98.00 181 ALA A O 1
ATOM 1189 N N . THR A 1 182 ? 14.840 6.422 -3.298 1.00 96.62 182 THR A N 1
ATOM 1190 C CA . THR A 1 182 ? 15.902 5.416 -3.307 1.00 96.62 182 THR A CA 1
ATOM 1191 C C . THR A 1 182 ? 15.546 4.261 -2.395 1.00 96.62 182 THR A C 1
ATOM 1193 O O . THR A 1 182 ? 15.088 4.483 -1.276 1.00 96.62 182 THR A O 1
ATOM 1196 N N . LYS A 1 183 ? 15.814 3.035 -2.835 1.00 96.25 183 LYS A N 1
ATOM 1197 C CA . LYS A 1 183 ? 15.626 1.833 -2.029 1.00 96.25 183 LYS A CA 1
ATOM 1198 C C . LYS A 1 183 ? 16.815 0.890 -2.202 1.00 96.25 183 LYS A C 1
ATOM 1200 O O . LYS A 1 183 ? 17.181 0.533 -3.317 1.00 96.25 183 LYS A O 1
ATOM 1205 N N . THR A 1 184 ? 17.410 0.486 -1.084 1.00 94.69 184 THR A N 1
ATOM 1206 C CA . THR A 1 184 ? 18.436 -0.560 -1.030 1.00 94.69 184 THR A CA 1
ATOM 1207 C C . THR A 1 184 ? 17.820 -1.816 -0.435 1.00 94.69 184 THR A C 1
ATOM 1209 O O . THR A 1 184 ? 17.142 -1.731 0.584 1.00 94.69 184 THR A O 1
ATOM 1212 N N . PHE A 1 185 ? 18.041 -2.963 -1.062 1.00 92.81 185 PHE A N 1
ATOM 1213 C CA . PHE A 1 185 ? 17.791 -4.277 -0.486 1.00 92.81 185 PHE A CA 1
ATOM 1214 C C . PHE A 1 185 ? 19.126 -4.863 -0.041 1.00 92.81 185 PHE A C 1
ATOM 1216 O O . PHE A 1 185 ? 20.082 -4.854 -0.820 1.00 92.81 185 PHE A O 1
ATOM 1223 N N . THR A 1 186 ? 19.187 -5.358 1.193 1.00 90.25 186 THR A N 1
ATOM 1224 C CA . THR A 1 186 ? 20.422 -5.868 1.794 1.00 90.25 186 THR A CA 1
ATOM 1225 C C . THR A 1 186 ? 20.344 -7.388 1.907 1.00 90.25 186 THR A C 1
ATOM 1227 O O . THR A 1 186 ? 19.518 -7.932 2.637 1.00 90.25 186 THR A O 1
ATOM 1230 N N . GLY A 1 187 ? 21.201 -8.089 1.169 1.00 83.50 187 GLY A N 1
ATOM 1231 C CA . GLY A 1 187 ? 21.383 -9.533 1.256 1.00 83.50 187 GLY A CA 1
ATOM 1232 C C . GLY A 1 187 ? 21.690 -9.960 2.691 1.00 83.50 187 GLY A C 1
ATOM 1233 O O . GLY A 1 187 ? 22.352 -9.250 3.441 1.00 83.50 187 GLY A O 1
ATOM 1234 N N . GLY A 1 188 ? 21.117 -11.086 3.118 1.00 80.38 188 GLY A N 1
ATOM 1235 C CA . GLY A 1 188 ? 21.295 -11.607 4.479 1.00 80.38 188 GLY A CA 1
ATOM 1236 C C . GLY A 1 188 ? 20.613 -10.807 5.600 1.00 80.38 188 GLY A C 1
ATOM 1237 O O . GLY A 1 188 ? 20.538 -11.305 6.722 1.00 80.38 188 GLY A O 1
ATOM 1238 N N . ASN A 1 189 ? 20.061 -9.616 5.335 1.00 85.69 189 ASN A N 1
ATOM 1239 C CA . ASN A 1 189 ? 19.317 -8.849 6.332 1.00 85.69 189 ASN A CA 1
ATOM 1240 C C . ASN A 1 189 ? 17.864 -9.335 6.413 1.00 85.69 189 ASN A C 1
ATOM 1242 O O . ASN A 1 189 ? 17.059 -9.089 5.520 1.00 85.69 189 ASN A O 1
ATOM 1246 N N . SER A 1 190 ? 17.498 -9.982 7.519 1.00 84.88 190 SER A N 1
ATOM 1247 C CA . SER A 1 190 ? 16.145 -10.513 7.724 1.00 84.88 190 SER A CA 1
ATOM 1248 C C . SER A 1 190 ? 15.053 -9.442 7.844 1.00 84.88 190 SER A C 1
ATOM 1250 O O . SER A 1 190 ? 13.882 -9.768 7.662 1.00 84.88 190 SER A O 1
ATOM 1252 N N . ALA A 1 191 ? 15.408 -8.186 8.126 1.00 85.62 191 ALA A N 1
ATOM 1253 C CA . ALA A 1 191 ? 14.475 -7.064 8.224 1.00 85.62 191 ALA A CA 1
ATOM 1254 C C . ALA A 1 191 ? 14.394 -6.228 6.936 1.00 85.62 191 ALA A C 1
ATOM 1256 O O . ALA A 1 191 ? 13.410 -5.515 6.745 1.00 85.62 191 ALA A O 1
ATOM 1257 N N . ASP A 1 192 ? 15.406 -6.307 6.062 1.00 91.75 192 ASP A N 1
ATOM 1258 C CA . ASP A 1 192 ? 15.445 -5.528 4.826 1.00 91.75 192 ASP A CA 1
ATOM 1259 C C . ASP A 1 192 ? 16.066 -6.279 3.639 1.00 91.75 192 ASP A C 1
ATOM 1261 O O . ASP A 1 192 ? 17.206 -6.037 3.236 1.00 91.75 192 ASP A O 1
ATOM 1265 N N . ALA A 1 193 ? 15.278 -7.185 3.069 1.00 92.88 193 ALA A N 1
ATOM 1266 C CA . ALA A 1 193 ? 15.639 -8.093 1.990 1.00 92.88 193 ALA A CA 1
ATOM 1267 C C . ALA A 1 193 ? 14.729 -7.912 0.770 1.00 92.88 193 ALA A C 1
ATOM 1269 O O . ALA A 1 193 ? 13.700 -7.234 0.810 1.00 92.88 193 ALA A O 1
ATOM 1270 N N . LEU A 1 194 ? 15.097 -8.569 -0.330 1.00 93.75 194 LEU A N 1
ATOM 1271 C CA . LEU A 1 194 ? 14.177 -8.757 -1.448 1.00 93.75 194 LEU A CA 1
ATOM 1272 C C . LEU A 1 194 ? 12.908 -9.494 -0.980 1.00 93.75 194 LEU A C 1
ATOM 1274 O O . LEU A 1 194 ? 13.011 -10.365 -0.111 1.00 93.75 194 LEU A O 1
ATOM 1278 N N . PRO A 1 195 ? 11.728 -9.191 -1.557 1.00 93.69 195 PRO A N 1
ATOM 1279 C CA . PRO A 1 195 ? 10.538 -10.006 -1.331 1.00 93.69 195 PRO A CA 1
ATOM 1280 C C . PRO A 1 195 ? 10.824 -11.448 -1.768 1.00 93.69 195 PRO A C 1
ATOM 1282 O O . PRO A 1 195 ? 11.459 -11.677 -2.799 1.00 93.69 195 PRO A O 1
ATOM 1285 N N . GLY A 1 196 ? 10.363 -12.429 -0.992 1.00 94.19 196 GLY A N 1
ATOM 1286 C CA . GLY A 1 196 ? 10.696 -13.834 -1.238 1.00 94.19 196 GLY A CA 1
ATOM 1287 C C . GLY A 1 196 ? 10.071 -14.385 -2.511 1.00 94.19 196 GLY A C 1
ATOM 1288 O O . GLY A 1 196 ? 10.628 -15.284 -3.132 1.00 94.19 196 GLY A O 1
ATOM 1289 N N . THR A 1 197 ? 8.925 -13.838 -2.922 1.00 96.31 197 THR A N 1
ATOM 1290 C CA . THR A 1 197 ? 8.296 -14.175 -4.202 1.00 96.31 197 THR A CA 1
ATOM 1291 C C . THR A 1 197 ? 7.804 -12.926 -4.915 1.00 96.31 197 THR A C 1
ATOM 1293 O O . THR A 1 197 ? 7.227 -12.019 -4.306 1.00 96.31 197 THR A O 1
ATOM 1296 N N . MET A 1 198 ? 8.019 -12.898 -6.230 1.00 98.19 198 MET A N 1
ATOM 1297 C CA . MET A 1 198 ? 7.471 -11.887 -7.126 1.00 98.19 198 MET A CA 1
ATOM 1298 C C . MET A 1 198 ? 6.842 -12.565 -8.344 1.00 98.19 198 MET A C 1
ATOM 1300 O O . MET A 1 198 ? 7.490 -13.378 -8.995 1.00 98.19 198 MET A O 1
ATOM 1304 N N . SER A 1 199 ? 5.595 -12.218 -8.661 1.00 98.44 199 SER A N 1
ATOM 1305 C CA . SER A 1 199 ? 4.892 -12.660 -9.873 1.00 98.44 199 SER A CA 1
ATOM 1306 C C . SER A 1 199 ? 4.336 -11.447 -10.603 1.00 98.44 199 SER A C 1
ATOM 1308 O O . SER A 1 199 ? 3.329 -10.880 -10.182 1.00 98.44 199 SER A O 1
ATOM 1310 N N . ILE A 1 200 ? 5.002 -11.044 -11.681 1.00 98.56 200 ILE A N 1
ATOM 1311 C CA . ILE A 1 200 ? 4.765 -9.773 -12.371 1.00 98.56 200 ILE A CA 1
ATOM 1312 C C . ILE A 1 200 ? 4.372 -10.071 -13.814 1.00 98.56 200 ILE A C 1
ATOM 1314 O O . ILE A 1 200 ? 5.138 -10.704 -14.539 1.00 98.56 200 ILE A O 1
ATOM 1318 N N . GLN A 1 201 ? 3.171 -9.654 -14.212 1.00 98.31 201 GLN A N 1
ATOM 1319 C CA . GLN A 1 201 ? 2.611 -9.964 -15.525 1.00 98.31 201 GLN A CA 1
ATOM 1320 C C . GLN A 1 201 ? 1.998 -8.730 -16.194 1.00 98.31 201 GLN A C 1
ATOM 1322 O O . GLN A 1 201 ? 1.246 -7.977 -15.580 1.00 98.31 201 GLN A O 1
ATOM 1327 N N . GLY A 1 202 ? 2.254 -8.577 -17.492 1.00 97.81 202 GLY A N 1
ATOM 1328 C CA . GLY A 1 202 ? 1.662 -7.545 -18.340 1.00 97.81 202 GLY A CA 1
ATOM 1329 C C . GLY A 1 202 ? 2.692 -6.884 -19.249 1.00 97.81 202 GLY A C 1
ATOM 1330 O O . GLY A 1 202 ? 3.891 -6.888 -18.964 1.00 97.81 202 GLY A O 1
ATOM 1331 N N . ASP A 1 203 ? 2.229 -6.302 -20.349 1.00 98.31 203 ASP A N 1
ATOM 1332 C CA . ASP A 1 203 ? 3.114 -5.653 -21.316 1.00 98.31 203 ASP A CA 1
ATOM 1333 C C . ASP A 1 203 ? 3.845 -4.468 -20.678 1.00 98.31 203 ASP A C 1
ATOM 1335 O O . ASP A 1 203 ? 3.223 -3.609 -20.049 1.00 98.31 203 ASP A O 1
ATOM 1339 N N . GLY A 1 204 ? 5.169 -4.410 -20.832 1.00 97.31 204 GLY A N 1
ATOM 1340 C CA . GLY A 1 204 ? 5.992 -3.348 -20.244 1.00 97.31 204 GLY A CA 1
ATOM 1341 C C . GLY A 1 204 ? 6.049 -3.360 -18.711 1.00 97.31 204 GLY A C 1
ATOM 1342 O O . GLY A 1 204 ? 6.390 -2.340 -18.118 1.00 97.31 204 GLY A O 1
ATOM 1343 N N . SER A 1 205 ? 5.686 -4.476 -18.071 1.00 98.06 205 SER A N 1
ATOM 1344 C CA . SER A 1 205 ? 5.829 -4.661 -16.624 1.00 98.06 205 SER A CA 1
ATOM 1345 C C . SER A 1 205 ? 7.255 -5.067 -16.233 1.00 98.06 205 SER A C 1
ATOM 1347 O O . SER A 1 205 ? 7.988 -5.649 -17.035 1.00 98.06 205 SER A O 1
ATOM 1349 N N . ALA A 1 206 ? 7.659 -4.777 -14.993 1.00 98.25 206 ALA A N 1
ATOM 1350 C CA . ALA A 1 206 ? 8.943 -5.235 -14.457 1.00 98.25 206 ALA A CA 1
ATOM 1351 C C . ALA A 1 206 ? 8.910 -5.445 -12.938 1.00 98.25 206 ALA A C 1
ATOM 1353 O O . ALA A 1 206 ? 8.193 -4.769 -12.205 1.00 98.25 206 ALA A O 1
ATOM 1354 N N . ALA A 1 207 ? 9.727 -6.363 -12.420 1.00 97.69 207 ALA A N 1
ATOM 1355 C CA . ALA A 1 207 ? 9.829 -6.569 -10.973 1.00 97.69 207 ALA A CA 1
ATOM 1356 C C . ALA A 1 207 ? 10.363 -5.331 -10.244 1.00 97.69 207 ALA A C 1
ATOM 1358 O O . ALA A 1 207 ? 9.836 -4.957 -9.198 1.00 97.69 207 ALA A O 1
ATOM 1359 N N . PHE A 1 208 ? 11.355 -4.670 -10.834 1.00 97.81 208 PHE A N 1
ATOM 1360 C CA . PHE A 1 208 ? 12.016 -3.498 -10.280 1.00 97.81 208 PHE A CA 1
ATOM 1361 C C . PHE A 1 208 ? 12.050 -2.394 -11.330 1.00 97.81 208 PHE A C 1
ATOM 1363 O O . PHE A 1 208 ? 12.419 -2.644 -12.476 1.00 97.81 208 PHE A O 1
ATOM 1370 N N . GLY A 1 209 ? 11.673 -1.181 -10.937 1.00 97.56 209 GLY A N 1
ATOM 1371 C CA . GLY A 1 209 ? 11.669 -0.011 -11.805 1.00 97.56 209 GLY A CA 1
ATOM 1372 C C . GLY A 1 209 ? 12.230 1.216 -11.107 1.00 97.56 209 GLY A C 1
ATOM 1373 O O . GLY A 1 209 ? 12.060 1.409 -9.902 1.00 97.56 209 GLY A O 1
ATOM 1374 N N . THR A 1 210 ? 12.875 2.075 -11.885 1.00 97.56 210 THR A N 1
ATOM 1375 C CA . THR A 1 210 ? 13.249 3.421 -11.455 1.00 97.56 210 THR A CA 1
ATOM 1376 C C . THR A 1 210 ? 12.814 4.418 -12.509 1.00 97.56 210 THR A C 1
ATOM 1378 O O . THR A 1 210 ? 13.095 4.204 -13.688 1.00 97.56 210 THR A O 1
ATOM 1381 N N . TYR A 1 211 ? 12.186 5.515 -12.098 1.00 95.25 211 TYR A N 1
ATOM 1382 C CA . TYR A 1 211 ? 11.760 6.566 -13.018 1.00 95.25 211 TYR A CA 1
ATOM 1383 C C . TYR A 1 211 ? 12.130 7.962 -12.507 1.00 95.25 211 TYR A C 1
ATOM 1385 O O . TYR A 1 211 ? 12.082 8.242 -11.308 1.00 95.25 211 TYR A O 1
ATOM 1393 N N . GLY A 1 212 ? 12.512 8.852 -13.420 1.00 92.56 212 GLY A N 1
ATOM 1394 C CA . GLY A 1 212 ? 12.940 10.212 -13.095 1.00 92.56 212 GLY A CA 1
ATOM 1395 C C . GLY A 1 212 ? 14.357 10.318 -12.517 1.00 92.56 212 GLY A C 1
ATOM 1396 O O . GLY A 1 212 ? 15.040 9.332 -12.234 1.00 92.56 212 GLY A O 1
ATOM 1397 N N . SER A 1 213 ? 14.815 11.559 -12.367 1.00 93.69 213 SER A N 1
ATOM 1398 C CA . SER A 1 213 ? 16.173 11.875 -11.922 1.00 93.69 213 SER A CA 1
ATOM 1399 C C . SER A 1 213 ? 16.432 11.411 -10.490 1.00 93.69 213 SER A C 1
ATOM 1401 O O . SER A 1 213 ? 15.586 11.560 -9.613 1.00 93.69 213 SER A O 1
ATOM 1403 N N . ASN A 1 214 ? 17.643 10.908 -10.238 1.00 93.69 214 ASN A N 1
ATOM 1404 C CA . ASN A 1 214 ? 18.136 10.482 -8.921 1.00 93.69 214 ASN A CA 1
ATOM 1405 C C . ASN A 1 214 ? 17.401 9.300 -8.265 1.00 93.69 214 ASN A C 1
ATOM 1407 O O . ASN A 1 214 ? 17.773 8.918 -7.155 1.00 93.69 214 ASN A O 1
ATOM 1411 N N . SER A 1 215 ? 16.426 8.687 -8.937 1.00 96.88 215 SER A N 1
ATOM 1412 C CA . SER A 1 215 ? 15.768 7.475 -8.449 1.00 96.88 215 SER A CA 1
ATOM 1413 C C . SER A 1 215 ? 16.715 6.278 -8.510 1.00 96.88 215 SER A C 1
ATOM 1415 O O . SER A 1 215 ? 17.419 6.092 -9.504 1.00 96.88 215 SER A O 1
ATOM 1417 N N . LYS A 1 216 ? 16.773 5.465 -7.447 1.00 96.31 216 LYS A N 1
ATOM 1418 C CA . LYS A 1 216 ? 17.721 4.337 -7.359 1.00 96.31 216 LYS A CA 1
ATOM 1419 C C . LYS A 1 216 ? 17.111 3.114 -6.689 1.00 96.31 216 LYS A C 1
ATOM 1421 O O . LYS A 1 216 ? 16.569 3.210 -5.592 1.00 96.31 216 LYS A O 1
ATOM 1426 N N . LEU A 1 217 ? 17.328 1.948 -7.289 1.00 95.69 217 LEU A N 1
ATOM 1427 C CA . LEU A 1 217 ? 17.200 0.656 -6.623 1.00 95.69 217 LEU A CA 1
ATOM 1428 C C . LEU A 1 217 ? 18.583 0.015 -6.526 1.00 95.69 217 LEU A C 1
ATOM 1430 O O . LEU A 1 217 ? 19.314 -0.041 -7.513 1.00 95.69 217 LEU A O 1
ATOM 1434 N N . ARG A 1 218 ? 18.974 -0.413 -5.325 1.00 94.00 218 ARG A N 1
ATOM 1435 C CA . ARG A 1 218 ? 20.276 -1.036 -5.053 1.00 94.00 218 ARG A CA 1
ATOM 1436 C C . ARG A 1 218 ? 20.073 -2.403 -4.424 1.00 94.00 218 ARG A C 1
ATOM 1438 O O . ARG A 1 218 ? 19.234 -2.555 -3.546 1.00 94.00 218 ARG A O 1
ATOM 1445 N N . LEU A 1 219 ? 20.882 -3.362 -4.845 1.00 91.12 219 LEU A N 1
ATOM 1446 C CA . LEU A 1 219 ? 21.027 -4.660 -4.200 1.00 91.12 219 LEU A CA 1
ATOM 1447 C C . LEU A 1 219 ? 22.435 -4.691 -3.619 1.00 91.12 219 LEU A C 1
ATOM 1449 O O . LEU A 1 219 ? 23.400 -4.484 -4.356 1.00 91.12 219 LEU A O 1
ATOM 1453 N N . THR A 1 220 ? 22.560 -4.878 -2.315 1.00 88.38 220 THR A N 1
ATOM 1454 C CA . THR A 1 220 ? 23.858 -5.064 -1.659 1.00 88.38 220 THR A CA 1
ATOM 1455 C C . THR A 1 220 ? 23.933 -6.482 -1.121 1.00 88.38 220 THR A C 1
ATOM 1457 O O . THR A 1 220 ? 22.921 -6.994 -0.652 1.00 88.38 220 THR A O 1
ATOM 1460 N N . GLY A 1 221 ? 25.094 -7.123 -1.262 1.00 77.25 221 GLY A N 1
ATOM 1461 C CA . GLY A 1 221 ? 25.357 -8.469 -0.745 1.00 77.25 221 GLY A CA 1
ATOM 1462 C C . GLY A 1 221 ? 25.627 -8.483 0.748 1.00 77.25 221 GLY A C 1
ATOM 1463 O O . GLY A 1 221 ? 26.048 -7.423 1.266 1.00 77.25 221 GLY A O 1
#

Secondary structure (DSSP, 8-state):
-EEEES-EEEESSS-SEEE---STT--EEEE-TT-EEEESSS-SEEEESS-EEEE-TT-EEEE-STT--SEEEETT-EEEE-S-EEEE-STT-EEEEEESTT-EEEEES-EEEE--SBS-EEEEEETT-EEEEES-EEEEESBT--SEEEESTT-EEEE-TT-EEEEESTT-EEEEEETT-EEEEETT-TTS---SEEEEESTT-EEEEEESTT-EEEEE-

Foldseek 3Di:
DAEAELDEFEEEQDASEAEAQPDPPDEAEYDYLNAEFEYERAANYEFEHQEEYEYEANHEFEYAEALYESYEWDHLGEYEYELYEFEYEAANYERYEFEAANTEYEYYNYEFEYHHAAQYEDYEWYHQYEYFAHLYEFEYEYALYEDYEYEAPNTYYAYFQSYEFEYEHANYEDYEFEDQREYEAEPPDRRHHDHNYYHWYHHNYYHYYYYDPNTYYHYHD

InterPro domains:
  IPR012332 Autotransporter, pectate lyase C-like domain superfamily [G3DSA:2.160.20.20] (1-221)